Protein AF-A0AAW1SIP9-F1 (afdb_monomer)

pLDDT: mean 76.9, std 12.44, range [41.88, 90.81]

Radius of gyration: 34.6 Å; Cα contacts (8 Å, |Δi|>4): 201; chains: 1; bounding box: 92×42×90 Å

Mean predicted aligned error: 15.56 Å

InterPro domains:
  IPR000244 Large ribosomal subunit protein bL9 [PTHR21368] (3-156)
  IPR009027 Large ribosomal subunit protein bL9/RNase H1, N-terminal [SSF55658] (3-49)
  IPR020070 Large ribosomal subunit protein bL9, N-terminal [PF01281] (3-41)
  IPR036935 Large ribosomal subunit protein bL9, N-terminal domain superfamily [G3DSA:3.40.5.10] (1-52)

Organism: NCBI:txid381761

Structure (mmCIF, N/CA/C/O backbone):
data_AF-A0AAW1SIP9-F1
#
_entry.id   AF-A0AAW1SIP9-F1
#
loop_
_atom_site.group_PDB
_atom_site.id
_atom_site.type_symbol
_atom_site.label_atom_id
_atom_site.label_alt_id
_atom_site.label_comp_id
_atom_site.label_asym_id
_atom_site.label_entity_id
_atom_site.label_seq_id
_atom_site.pdbx_PDB_ins_code
_atom_site.Cartn_x
_atom_site.Cartn_y
_atom_site.Cartn_z
_atom_site.occupancy
_atom_site.B_iso_or_equiv
_atom_site.auth_seq_id
_atom_site.auth_comp_id
_atom_site.auth_asym_id
_atom_site.auth_atom_id
_atom_site.pdbx_PDB_model_num
ATOM 1 N N . MET A 1 1 ? -27.120 -9.412 35.673 1.00 78.25 1 MET A N 1
ATOM 2 C CA . MET A 1 1 ? -26.306 -10.646 35.812 1.00 78.25 1 MET A CA 1
ATOM 3 C C . MET A 1 1 ? -24.834 -10.261 35.769 1.00 78.25 1 MET A C 1
ATOM 5 O O . MET A 1 1 ? -24.563 -9.133 35.379 1.00 78.25 1 MET A O 1
ATOM 9 N N . ARG A 1 2 ? -23.900 -11.111 36.210 1.00 76.12 2 ARG A N 1
ATOM 10 C CA . ARG A 1 2 ? -22.455 -10.813 36.099 1.00 76.12 2 ARG A CA 1
ATOM 11 C C . ARG A 1 2 ? -21.826 -11.354 34.820 1.00 76.12 2 ARG A C 1
ATOM 13 O O . ARG A 1 2 ? -20.908 -10.727 34.317 1.00 76.12 2 ARG A O 1
ATOM 20 N N . GLU A 1 3 ? -22.349 -12.457 34.308 1.00 76.06 3 GLU A N 1
ATOM 21 C CA . GLU A 1 3 ? -21.825 -13.161 33.140 1.00 76.06 3 GLU A CA 1
ATOM 22 C C . GLU A 1 3 ? -22.962 -13.451 32.155 1.00 76.06 3 GLU A C 1
ATOM 24 O O . GLU A 1 3 ? -24.131 -13.508 32.563 1.00 76.06 3 GLU A O 1
ATOM 29 N N . ASP A 1 4 ? -22.622 -13.585 30.873 1.00 74.69 4 ASP A N 1
ATOM 30 C CA . ASP A 1 4 ? -23.575 -13.926 29.820 1.00 74.69 4 ASP A CA 1
ATOM 31 C C . ASP A 1 4 ? -24.061 -15.365 30.006 1.00 74.69 4 ASP A C 1
ATOM 33 O O . ASP A 1 4 ? -23.276 -16.302 30.140 1.00 74.69 4 ASP A O 1
ATOM 37 N N . SER A 1 5 ? -25.379 -15.555 30.019 1.00 73.19 5 SER A N 1
ATOM 38 C CA . SER A 1 5 ? -25.981 -16.877 30.163 1.00 73.19 5 SER A CA 1
ATOM 39 C C . SER A 1 5 ? -26.924 -17.148 29.006 1.00 73.19 5 SER A C 1
ATOM 41 O O . SER A 1 5 ? -27.870 -16.393 28.776 1.00 73.19 5 SER A O 1
ATOM 43 N N . VAL A 1 6 ? -26.717 -18.283 28.334 1.00 75.12 6 VAL A N 1
ATOM 44 C CA . VAL A 1 6 ? -27.509 -18.727 27.174 1.00 75.12 6 VAL A CA 1
ATOM 45 C C . VAL A 1 6 ? -29.019 -18.710 27.461 1.00 75.12 6 VAL A C 1
ATOM 47 O O . VAL A 1 6 ? -29.809 -18.362 26.591 1.00 75.12 6 VAL A O 1
ATOM 50 N N . ASN A 1 7 ? -29.423 -19.006 28.701 1.00 79.06 7 ASN A N 1
ATOM 51 C CA . ASN A 1 7 ? -30.833 -19.140 29.080 1.00 79.06 7 ASN A CA 1
ATOM 52 C C . ASN A 1 7 ? -31.433 -17.900 29.764 1.00 79.06 7 ASN A C 1
ATOM 54 O O . ASN A 1 7 ? -32.648 -17.832 29.939 1.00 79.06 7 ASN A O 1
ATOM 58 N N . LEU A 1 8 ? -30.609 -16.957 30.228 1.00 76.88 8 LEU A N 1
ATOM 59 C CA . LEU A 1 8 ? -31.051 -15.848 31.092 1.00 76.88 8 LEU A CA 1
ATOM 60 C C . LEU A 1 8 ? -30.696 -14.467 30.524 1.00 76.88 8 LEU A C 1
ATOM 62 O O . LEU A 1 8 ? -31.215 -13.462 31.008 1.00 76.88 8 LEU A O 1
ATOM 66 N N . GLY A 1 9 ? -29.887 -14.418 29.465 1.00 76.56 9 GLY A N 1
ATOM 67 C CA . GLY A 1 9 ? -29.547 -13.207 28.732 1.00 76.56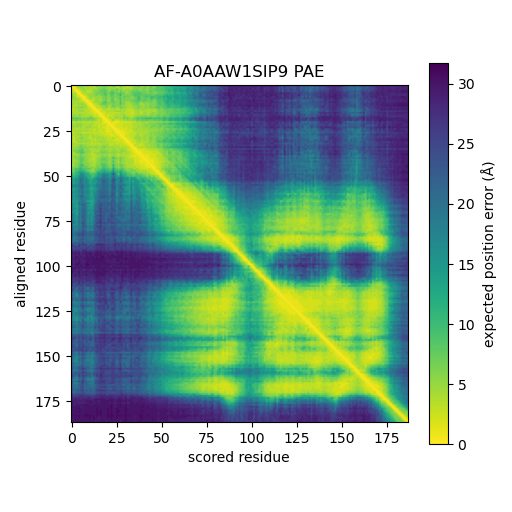 9 GLY A CA 1
ATOM 68 C C . GLY A 1 9 ? -28.187 -12.623 29.107 1.00 76.56 9 GLY A C 1
ATOM 69 O O . GLY A 1 9 ? -27.358 -13.266 29.753 1.00 76.56 9 GLY A O 1
ATOM 70 N N . ALA A 1 10 ? -27.972 -11.389 28.649 1.00 75.12 10 ALA A N 1
ATOM 71 C CA . ALA A 1 10 ? -26.676 -10.730 28.717 1.00 75.12 10 ALA A CA 1
ATOM 72 C C . ALA A 1 10 ? -26.294 -10.248 30.131 1.00 75.12 10 ALA A C 1
ATOM 74 O O . ALA A 1 10 ? -27.148 -9.858 30.946 1.00 75.12 10 ALA A O 1
ATOM 75 N N . ALA A 1 11 ? -24.990 -10.207 30.391 1.00 73.56 11 ALA A N 1
ATOM 76 C CA . ALA A 1 11 ? -24.373 -9.612 31.562 1.00 73.56 11 ALA A CA 1
ATOM 77 C C . ALA A 1 11 ? -24.859 -8.160 31.752 1.00 73.56 11 ALA A C 1
ATOM 79 O O . ALA A 1 11 ? -25.138 -7.427 30.807 1.00 73.56 11 ALA A O 1
ATOM 80 N N . GLY A 1 12 ? -25.039 -7.745 33.006 1.00 76.19 12 GLY A N 1
ATOM 81 C CA . GLY A 1 12 ? -25.508 -6.402 33.370 1.00 76.19 12 GLY A CA 1
ATOM 82 C C . GLY A 1 12 ? -27.020 -6.194 33.431 1.00 76.19 12 GLY A C 1
ATOM 83 O O . GLY A 1 12 ? -27.477 -5.322 34.165 1.00 76.19 12 GLY A O 1
ATOM 84 N N . LYS A 1 13 ? -27.842 -7.035 32.789 1.00 77.38 13 LYS A N 1
ATOM 85 C CA . LYS A 1 13 ? -29.306 -6.854 32.836 1.00 77.38 13 LYS A CA 1
ATOM 86 C C . LYS A 1 13 ? -29.950 -7.391 34.120 1.00 77.38 13 LYS A C 1
ATOM 88 O O . LYS A 1 13 ? -29.509 -8.390 34.704 1.00 77.38 13 LYS A O 1
ATOM 93 N N . CYS A 1 14 ? -31.010 -6.716 34.570 1.00 81.38 14 CYS A N 1
ATOM 94 C CA . CYS A 1 14 ? -31.898 -7.204 35.627 1.00 81.38 14 CYS A CA 1
ATOM 95 C C . CYS A 1 14 ? -32.885 -8.212 35.025 1.00 81.38 14 CYS A C 1
ATOM 97 O O . CYS A 1 14 ? -33.627 -7.867 34.111 1.00 81.38 14 CYS A O 1
ATOM 99 N N . VAL A 1 15 ? -32.908 -9.442 35.544 1.00 82.00 15 VAL A N 1
ATOM 100 C CA . VAL A 1 15 ? -33.740 -10.536 35.017 1.00 82.00 15 VAL A CA 1
ATOM 101 C C . VAL A 1 15 ? -34.587 -11.111 36.147 1.00 82.00 15 VAL A C 1
ATOM 103 O O . VAL A 1 15 ? -34.093 -11.313 37.259 1.00 82.00 15 VAL A O 1
ATOM 106 N N . ARG A 1 16 ? -35.872 -11.362 35.879 1.00 84.88 16 ARG A N 1
ATOM 107 C CA . ARG A 1 16 ? -36.780 -12.001 36.840 1.00 84.88 16 ARG A CA 1
ATOM 108 C C . ARG A 1 16 ? -36.634 -13.518 36.731 1.00 84.88 16 ARG A C 1
ATOM 110 O O . ARG A 1 16 ? -36.773 -14.069 35.646 1.00 84.88 16 ARG A O 1
ATOM 117 N N . VAL A 1 17 ? -36.379 -14.189 37.851 1.00 85.12 17 VAL A N 1
ATOM 118 C CA . VAL A 1 17 ? -36.207 -15.651 37.909 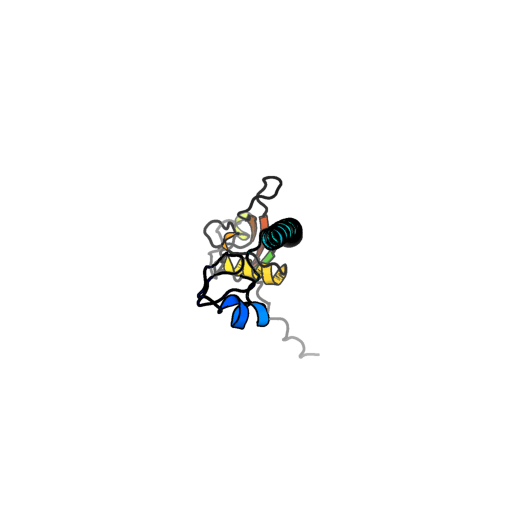1.00 85.12 17 VAL A CA 1
ATOM 119 C C . VAL A 1 17 ? -37.234 -16.300 38.833 1.00 85.12 17 VAL A C 1
ATOM 121 O O . VAL A 1 17 ? -37.852 -15.625 39.657 1.00 85.12 17 VAL A O 1
ATOM 124 N N . LYS A 1 18 ? -37.403 -17.622 38.706 1.00 87.69 18 LYS A N 1
ATOM 125 C CA . LYS A 1 18 ? -38.255 -18.423 39.596 1.00 87.69 18 LYS A CA 1
ATOM 126 C C . LYS A 1 18 ? -37.790 -18.318 41.054 1.00 87.69 18 LYS A C 1
ATOM 128 O O . LYS A 1 18 ? -36.599 -18.143 41.333 1.00 87.69 18 LYS A O 1
ATOM 133 N N . ALA A 1 19 ? -38.739 -18.453 41.981 1.00 81.88 19 ALA A N 1
ATOM 134 C CA . ALA A 1 19 ? -38.472 -18.431 43.415 1.00 81.88 19 ALA A CA 1
ATOM 135 C C . ALA A 1 19 ? -37.389 -19.464 43.785 1.00 81.88 19 ALA A C 1
ATOM 137 O O . ALA A 1 19 ? -37.423 -20.603 43.330 1.00 81.88 19 ALA A O 1
ATOM 138 N N . GLY A 1 20 ? -36.385 -19.046 44.562 1.00 84.88 20 GLY A N 1
ATOM 139 C CA . GLY A 1 20 ? -35.278 -19.903 45.013 1.00 84.88 20 GLY A CA 1
ATOM 140 C C . GLY A 1 20 ? -34.113 -20.068 44.029 1.00 84.88 20 GLY A C 1
ATOM 141 O O . GLY A 1 20 ? -32.982 -20.261 44.472 1.00 84.88 20 GLY A O 1
ATOM 142 N N . TYR A 1 21 ? -34.323 -19.884 42.721 1.00 87.00 21 TYR A N 1
ATOM 143 C CA . TYR A 1 21 ? -33.271 -20.100 41.715 1.00 87.00 21 TYR A CA 1
ATOM 144 C C . TYR A 1 21 ? -32.068 -19.155 41.893 1.00 87.00 21 TYR A C 1
ATOM 146 O O . TYR A 1 21 ? -30.913 -19.566 41.788 1.00 87.00 21 TYR A O 1
ATOM 154 N N . ALA A 1 22 ? -32.315 -17.894 42.263 1.00 84.38 22 ALA A N 1
ATOM 155 C CA . ALA A 1 22 ? -31.235 -16.949 42.544 1.00 84.38 22 ALA A CA 1
ATOM 156 C C . ALA A 1 22 ? -30.382 -17.362 43.757 1.00 84.38 22 ALA A C 1
ATOM 158 O O . ALA A 1 22 ? -29.159 -17.305 43.688 1.00 84.38 22 ALA A O 1
ATOM 159 N N . ARG A 1 23 ? -31.018 -17.791 44.855 1.00 86.06 23 ARG A N 1
ATOM 160 C CA . ARG A 1 23 ? -30.336 -18.115 46.120 1.00 86.06 23 ARG A CA 1
ATOM 161 C C . ARG A 1 23 ? -29.599 -19.448 46.072 1.00 86.06 23 ARG A C 1
ATOM 163 O O . ARG A 1 23 ? -28.509 -19.533 46.620 1.00 86.06 23 ARG A O 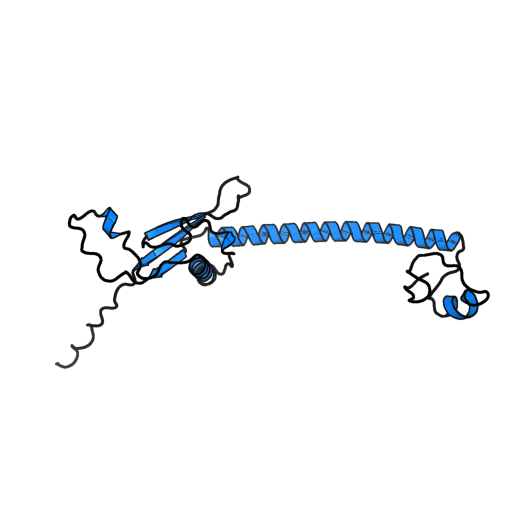1
ATOM 170 N N . ASN A 1 24 ? -30.169 -20.442 45.398 1.00 89.31 24 ASN A N 1
ATOM 171 C CA . ASN A 1 24 ? -29.615 -21.795 45.384 1.00 89.31 24 ASN A CA 1
ATOM 172 C C . ASN A 1 24 ? -28.610 -22.005 44.247 1.00 89.31 24 ASN A C 1
ATOM 174 O O . ASN A 1 24 ? -27.721 -22.835 44.383 1.00 89.31 24 ASN A O 1
ATOM 178 N N . HIS A 1 25 ? -28.740 -21.268 43.137 1.00 84.31 25 HIS A N 1
ATOM 179 C CA . HIS A 1 25 ? -27.945 -21.520 41.934 1.00 84.31 25 HIS A CA 1
ATOM 180 C C . HIS A 1 25 ? -27.127 -20.304 41.476 1.00 84.31 25 HIS A C 1
ATOM 182 O O . HIS A 1 25 ? -25.923 -20.422 41.263 1.00 84.31 25 HIS A O 1
ATOM 188 N N . LEU A 1 26 ? -27.730 -19.115 41.345 1.00 86.12 26 LEU A N 1
ATOM 189 C CA . LEU A 1 26 ? -27.050 -17.975 40.703 1.00 86.12 26 LEU A CA 1
ATOM 190 C C . LEU A 1 26 ? -26.084 -17.209 41.620 1.00 86.12 26 LEU A C 1
ATOM 192 O O . LEU A 1 26 ? -25.059 -16.724 41.145 1.00 86.12 26 LEU A O 1
ATOM 196 N N . ILE A 1 27 ? -26.404 -17.073 42.909 1.00 85.75 27 ILE A N 1
ATOM 197 C CA . ILE A 1 27 ? -25.565 -16.361 43.885 1.00 85.75 27 ILE A CA 1
ATOM 198 C C . ILE A 1 27 ? -24.349 -17.209 44.301 1.00 85.75 27 ILE A C 1
ATOM 200 O O . ILE A 1 27 ? -23.238 -16.680 44.226 1.00 85.75 27 ILE A O 1
ATOM 204 N N . PRO A 1 28 ? -24.492 -18.505 44.667 1.00 88.19 28 PRO A N 1
ATOM 205 C CA . PRO A 1 28 ? -23.343 -19.339 45.030 1.00 88.19 28 PRO A CA 1
ATOM 206 C C . PRO A 1 28 ? -22.365 -19.520 43.865 1.00 88.19 28 PRO A C 1
ATOM 208 O O . PRO A 1 28 ? -21.156 -19.421 44.054 1.00 88.19 28 PRO A O 1
ATOM 211 N N . SER A 1 29 ? -22.888 -19.668 42.644 1.00 86.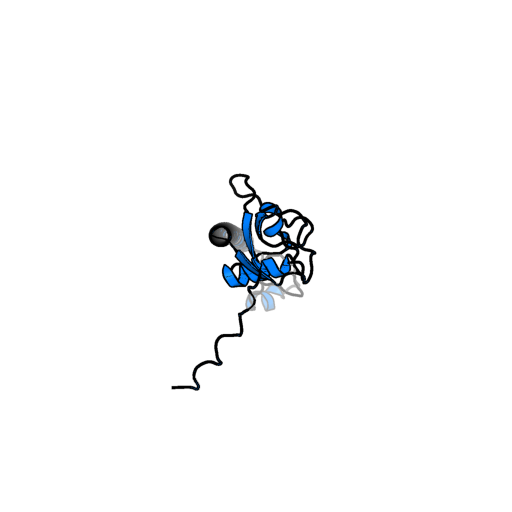50 29 SER A N 1
ATOM 212 C CA . SER A 1 29 ? -22.083 -19.798 41.421 1.00 86.50 29 SER A CA 1
ATOM 213 C C . SER A 1 29 ? -21.532 -18.464 40.900 1.00 86.50 29 SER A C 1
ATOM 215 O O . SER A 1 29 ? -20.934 -18.430 39.834 1.00 86.50 29 SER A O 1
ATOM 217 N N . ARG A 1 30 ? -21.741 -17.346 41.615 1.00 83.00 30 ARG A N 1
ATOM 218 C CA . ARG A 1 30 ? -21.280 -15.987 41.252 1.00 83.00 30 ARG A CA 1
ATOM 219 C C . ARG A 1 30 ? -21.808 -15.436 39.914 1.00 83.00 30 ARG A C 1
ATOM 221 O O . ARG A 1 30 ? -21.345 -14.388 39.467 1.00 83.00 30 ARG A O 1
ATOM 228 N N . LEU A 1 31 ? -22.836 -16.061 39.337 1.00 81.88 31 LEU A N 1
ATOM 229 C CA . LEU A 1 31 ? -23.452 -15.683 38.057 1.00 81.88 31 LEU A CA 1
ATOM 230 C C . LEU A 1 31 ? -24.377 -14.457 38.174 1.00 81.88 31 LEU A C 1
ATOM 232 O O . LEU A 1 31 ? -24.620 -13.739 37.199 1.00 81.88 31 LEU A O 1
ATOM 236 N N . ALA A 1 32 ? -24.912 -14.178 39.367 1.00 83.56 32 ALA A N 1
ATOM 237 C CA . ALA A 1 32 ? -25.777 -13.026 39.604 1.00 83.56 32 ALA A CA 1
ATOM 238 C C . ALA A 1 32 ? -25.549 -12.374 40.970 1.00 83.56 32 ALA A C 1
ATOM 240 O O . ALA A 1 32 ? -25.030 -12.973 41.908 1.00 83.56 32 ALA A O 1
ATOM 241 N N . VAL A 1 33 ? -25.994 -11.124 41.075 1.00 83.56 33 VAL A N 1
ATOM 242 C CA . VAL A 1 33 ? -26.025 -10.347 42.316 1.00 83.56 33 VAL A CA 1
ATOM 243 C C . VAL A 1 33 ? -27.472 -9.963 42.592 1.00 83.56 33 VAL A C 1
ATOM 245 O O . VAL A 1 33 ? -28.253 -9.766 41.659 1.00 83.56 33 VAL A O 1
ATOM 248 N N . LEU A 1 34 ? -27.831 -9.854 43.870 1.00 84.25 34 LEU A N 1
ATOM 249 C CA . LEU A 1 34 ? -29.133 -9.331 44.272 1.00 84.25 34 LEU A CA 1
ATOM 250 C C . LEU A 1 34 ? -29.332 -7.918 43.715 1.00 84.25 34 LEU A C 1
ATOM 252 O O . LEU A 1 34 ? -28.467 -7.057 43.880 1.00 84.25 34 LEU A O 1
ATOM 256 N N . ALA A 1 35 ? -30.497 -7.685 43.111 1.00 82.31 35 ALA A N 1
ATOM 257 C CA . ALA A 1 35 ? -30.900 -6.402 42.541 1.00 82.31 35 ALA A CA 1
ATOM 258 C C . ALA A 1 35 ? -31.319 -5.394 43.631 1.00 82.31 35 ALA A C 1
ATOM 260 O O . ALA A 1 35 ? -32.426 -4.865 43.612 1.00 82.31 35 ALA A O 1
ATOM 261 N N . THR A 1 36 ? -30.447 -5.160 44.613 1.00 87.38 36 THR A N 1
ATOM 262 C CA . THR A 1 36 ? -30.617 -4.101 45.614 1.00 87.38 36 THR A CA 1
ATOM 263 C C . THR A 1 36 ? -30.171 -2.755 45.033 1.00 87.38 36 THR A C 1
ATOM 265 O O . THR A 1 36 ? -29.305 -2.729 44.151 1.00 87.38 36 THR A O 1
ATOM 268 N N . PRO A 1 37 ? -30.711 -1.625 45.525 1.00 84.06 37 PRO A N 1
ATOM 269 C CA . PRO A 1 37 ? -30.307 -0.298 45.053 1.00 84.06 37 PRO A CA 1
ATOM 270 C C . PRO A 1 37 ? -28.802 -0.044 45.241 1.00 84.06 37 PRO A C 1
ATOM 272 O O . PRO A 1 37 ? -28.155 0.494 44.349 1.00 84.06 37 PRO A O 1
ATOM 275 N N . ALA A 1 38 ? -28.215 -0.528 46.342 1.00 85.19 38 ALA A N 1
ATOM 276 C CA . ALA A 1 38 ? -26.778 -0.422 46.595 1.00 85.19 38 ALA A CA 1
ATOM 277 C C . ALA A 1 38 ? -25.933 -1.163 45.542 1.00 85.19 38 ALA A C 1
ATOM 279 O O . ALA A 1 38 ? -24.970 -0.611 45.017 1.00 85.19 38 ALA A O 1
ATOM 280 N N . ASN A 1 39 ? -26.315 -2.393 45.179 1.00 82.50 39 ASN A N 1
ATOM 281 C CA . ASN A 1 39 ? -25.583 -3.180 44.183 1.00 82.50 39 ASN A CA 1
ATOM 282 C C . ASN A 1 39 ? -25.726 -2.609 42.769 1.00 82.50 39 ASN A C 1
ATOM 284 O O . ASN A 1 39 ? -24.800 -2.739 41.968 1.00 82.50 39 ASN A O 1
ATOM 288 N N . ARG A 1 40 ? -26.858 -1.960 42.468 1.00 81.94 40 ARG A N 1
ATOM 289 C CA . ARG A 1 40 ? -27.054 -1.244 41.203 1.00 81.94 40 ARG A CA 1
ATOM 290 C C . ARG A 1 40 ? -26.101 -0.051 41.092 1.00 81.94 40 ARG A C 1
ATOM 292 O O . ARG A 1 40 ? -25.359 0.019 40.121 1.00 81.94 40 ARG A O 1
ATOM 299 N N . ALA A 1 41 ? -26.022 0.784 42.128 1.00 82.62 41 ALA A N 1
ATOM 300 C CA . ALA A 1 41 ? -25.136 1.951 42.149 1.00 82.62 41 ALA A CA 1
ATOM 301 C C . ALA A 1 41 ? -23.635 1.596 42.098 1.00 82.62 41 ALA A C 1
ATOM 303 O O . ALA A 1 41 ? -22.813 2.404 41.670 1.00 82.62 41 ALA A O 1
ATOM 304 N N . VAL A 1 42 ? -23.246 0.408 42.574 1.00 82.81 42 VAL A N 1
ATOM 305 C CA . VAL A 1 42 ? -21.867 -0.100 42.442 1.00 82.81 42 VAL A CA 1
ATOM 306 C C . VAL A 1 42 ? -21.594 -0.600 41.022 1.00 82.81 42 VAL A C 1
ATOM 308 O O . VAL A 1 42 ? -20.482 -0.446 40.525 1.00 82.81 42 VAL A O 1
ATOM 311 N N . TYR A 1 43 ? -22.586 -1.210 40.372 1.00 80.38 43 TYR A N 1
ATOM 312 C CA . TYR A 1 43 ? -22.447 -1.686 38.998 1.00 80.38 43 TYR A CA 1
ATOM 313 C C . TYR A 1 43 ? -22.360 -0.527 38.002 1.00 80.38 43 TYR A C 1
ATOM 315 O O . TYR A 1 43 ? -21.480 -0.544 37.151 1.00 80.38 43 TYR A O 1
ATOM 323 N N . GLU A 1 44 ? -23.217 0.484 38.153 1.00 79.75 44 GLU A N 1
ATOM 324 C CA . GLU A 1 44 ? -23.223 1.687 37.308 1.00 79.75 44 GLU A CA 1
ATOM 325 C C . GLU A 1 44 ? -21.885 2.434 37.397 1.00 79.75 44 GLU A C 1
ATOM 327 O O . GLU A 1 44 ? -21.229 2.612 36.378 1.00 79.75 44 GLU A O 1
ATOM 332 N N . ARG A 1 45 ? -21.381 2.708 38.610 1.00 79.56 45 ARG A N 1
ATOM 333 C CA . ARG A 1 45 ? -20.058 3.337 38.793 1.00 79.56 45 ARG A CA 1
ATOM 334 C C . ARG A 1 45 ? -18.913 2.572 38.128 1.00 79.56 45 ARG A C 1
ATOM 336 O O . ARG A 1 45 ? -18.061 3.176 37.491 1.00 79.56 45 ARG A O 1
ATOM 343 N N . LYS A 1 46 ? -18.908 1.238 38.236 1.00 77.81 46 LYS A N 1
ATOM 344 C CA . LYS A 1 46 ? -17.895 0.399 37.575 1.00 77.81 46 LYS A CA 1
ATOM 345 C C . LYS A 1 46 ? -18.005 0.413 36.052 1.00 77.81 46 LYS A C 1
ATOM 347 O O . LYS A 1 46 ? -16.991 0.238 35.383 1.00 77.81 46 LYS A O 1
ATOM 352 N N . GLN A 1 47 ? -19.215 0.553 35.510 1.00 73.81 47 GLN A N 1
ATOM 353 C CA . GLN A 1 47 ? -19.395 0.693 34.068 1.00 73.81 47 GLN A CA 1
ATOM 354 C C . GLN A 1 47 ? -18.896 2.048 33.576 1.00 73.81 47 GLN A C 1
ATOM 356 O O . GLN A 1 47 ? -18.192 2.082 32.572 1.00 73.81 47 GLN A O 1
ATOM 361 N N . ASP A 1 48 ? -19.197 3.124 34.300 1.00 70.75 48 ASP A N 1
ATOM 362 C CA . ASP A 1 48 ? -18.763 4.472 33.932 1.00 70.75 48 ASP A CA 1
ATOM 363 C C . ASP A 1 48 ? -17.232 4.603 33.979 1.00 70.75 48 ASP A C 1
ATOM 365 O O . ASP A 1 48 ? -16.621 5.051 33.010 1.00 70.75 48 ASP A O 1
ATOM 369 N N . GLU A 1 49 ? -16.585 4.126 35.048 1.00 67.62 49 GLU A N 1
ATOM 370 C CA . GLU A 1 49 ? -15.118 4.141 35.176 1.00 67.62 49 GLU A CA 1
ATOM 371 C C . GLU A 1 49 ? -14.428 3.321 34.070 1.00 67.62 49 GLU A C 1
ATOM 373 O O . GLU A 1 49 ? -13.475 3.788 33.447 1.00 67.62 49 GLU A O 1
ATOM 378 N N . GLY A 1 50 ? -14.933 2.118 33.770 1.00 61.53 50 GLY A N 1
ATOM 379 C CA . GLY A 1 50 ? -14.377 1.272 32.711 1.00 61.53 50 GLY A CA 1
ATOM 380 C C . GLY A 1 50 ? -14.627 1.812 31.298 1.00 61.53 50 GLY A C 1
ATOM 381 O O . GLY A 1 50 ? -13.798 1.626 30.407 1.00 61.53 50 GLY A O 1
ATOM 382 N N . ALA A 1 51 ? -15.749 2.496 31.066 1.00 61.84 51 ALA A N 1
ATOM 383 C CA . ALA A 1 51 ? -16.054 3.108 29.775 1.00 61.84 51 ALA A CA 1
ATOM 384 C C . ALA A 1 51 ? -15.133 4.302 29.478 1.00 61.84 51 ALA A C 1
ATOM 386 O O . ALA A 1 51 ? -14.648 4.429 28.355 1.00 61.84 51 ALA A O 1
ATOM 387 N N . VAL A 1 52 ? -14.839 5.129 30.484 1.00 62.50 52 VAL A N 1
ATOM 388 C CA . VAL A 1 52 ? -13.949 6.292 30.339 1.00 62.50 52 VAL A CA 1
ATOM 389 C C . VAL A 1 52 ? -12.500 5.857 30.103 1.00 62.50 52 VAL A C 1
ATOM 391 O O . VAL A 1 52 ? -11.850 6.361 29.188 1.00 62.50 52 VAL A O 1
ATOM 394 N N . ASP A 1 53 ? -12.009 4.874 30.862 1.00 61.88 53 ASP A N 1
ATOM 395 C CA . ASP A 1 53 ? -10.630 4.385 30.724 1.00 61.88 53 ASP A CA 1
ATOM 396 C C . ASP A 1 53 ? -10.413 3.666 29.379 1.00 61.88 53 ASP A C 1
ATOM 398 O O . ASP A 1 53 ? -9.411 3.861 28.689 1.00 61.88 53 ASP A O 1
ATOM 402 N N . THR A 1 54 ? -11.409 2.903 28.916 1.00 62.12 54 THR A N 1
ATOM 403 C CA . THR A 1 54 ? -11.337 2.244 27.601 1.00 62.12 54 THR A CA 1
ATOM 404 C C . THR A 1 54 ? -11.451 3.214 26.428 1.00 62.12 54 THR A C 1
ATOM 406 O O . THR A 1 54 ? -10.856 2.958 25.386 1.00 62.12 54 THR A O 1
ATOM 409 N N . GLN A 1 55 ? -12.184 4.322 26.552 1.00 66.69 55 GLN A N 1
ATOM 410 C CA . GLN A 1 55 ? -12.240 5.339 25.498 1.00 66.69 55 GLN A CA 1
ATOM 411 C C . GLN A 1 55 ? -10.927 6.119 25.405 1.00 66.69 55 GLN A C 1
ATOM 413 O O . GLN A 1 55 ? -10.350 6.190 24.322 1.00 66.69 55 GLN A O 1
ATOM 418 N N . ALA A 1 56 ? -10.399 6.603 26.532 1.00 68.69 56 ALA A N 1
ATOM 419 C CA . ALA A 1 56 ? -9.148 7.358 26.556 1.00 68.69 56 ALA A CA 1
ATOM 420 C C . ALA A 1 56 ? -7.951 6.527 26.055 1.00 68.69 56 ALA A C 1
ATOM 422 O O . ALA A 1 56 ? -7.133 7.012 25.271 1.00 68.69 56 ALA A O 1
ATOM 423 N N . THR A 1 57 ? -7.868 5.252 26.450 1.00 69.38 57 THR A N 1
ATOM 424 C CA . THR A 1 57 ? -6.819 4.339 25.965 1.00 69.38 57 THR A CA 1
ATOM 425 C C . THR A 1 57 ? -6.967 4.029 24.479 1.00 69.38 57 THR A C 1
ATOM 427 O O . THR A 1 57 ? -5.978 4.088 23.752 1.00 69.38 57 THR A O 1
ATOM 430 N N . ARG A 1 58 ? -8.187 3.784 23.982 1.00 69.56 58 ARG A N 1
ATOM 431 C CA . ARG A 1 58 ? -8.432 3.560 22.545 1.00 69.56 58 ARG A CA 1
ATOM 432 C C . ARG A 1 58 ? -8.098 4.778 21.699 1.00 69.56 58 ARG A C 1
ATOM 434 O O . ARG A 1 58 ? -7.541 4.621 20.618 1.00 69.56 58 ARG A O 1
ATOM 441 N N . GLU A 1 59 ? -8.429 5.975 22.166 1.00 74.56 59 GLU A N 1
ATOM 442 C CA . GLU A 1 59 ? -8.101 7.219 21.470 1.00 74.56 59 GLU A CA 1
ATOM 443 C C . GLU A 1 59 ? -6.589 7.455 21.439 1.00 74.56 59 GLU A C 1
ATOM 445 O O . GLU A 1 59 ? -6.036 7.758 20.380 1.00 74.56 59 GLU A O 1
ATOM 450 N N . ALA A 1 60 ? -5.898 7.230 22.560 1.00 74.19 60 ALA A N 1
ATOM 451 C CA . ALA A 1 60 ? -4.442 7.320 22.629 1.00 74.19 60 ALA A CA 1
ATOM 452 C C . ALA A 1 60 ? -3.753 6.278 21.726 1.00 74.19 60 ALA A C 1
ATOM 454 O O . ALA A 1 60 ? -2.813 6.605 20.997 1.00 74.19 60 ALA A O 1
ATOM 455 N N . GLU A 1 61 ? -4.240 5.035 21.715 1.00 76.50 61 GLU A N 1
ATOM 456 C CA . GLU A 1 61 ? -3.747 3.978 20.830 1.00 76.50 61 GLU A CA 1
ATOM 457 C C . GLU A 1 61 ? -4.019 4.293 19.357 1.00 76.50 61 GLU A C 1
ATOM 459 O O . GLU A 1 61 ? -3.130 4.121 18.521 1.00 76.50 61 GLU A O 1
ATOM 464 N N . ALA A 1 62 ? -5.209 4.797 19.024 1.00 78.12 62 ALA A N 1
ATOM 465 C CA . ALA A 1 62 ? -5.559 5.206 17.669 1.00 78.12 62 ALA A CA 1
ATOM 466 C C . ALA A 1 62 ? -4.672 6.363 17.186 1.00 78.12 62 ALA A C 1
ATOM 468 O O . ALA A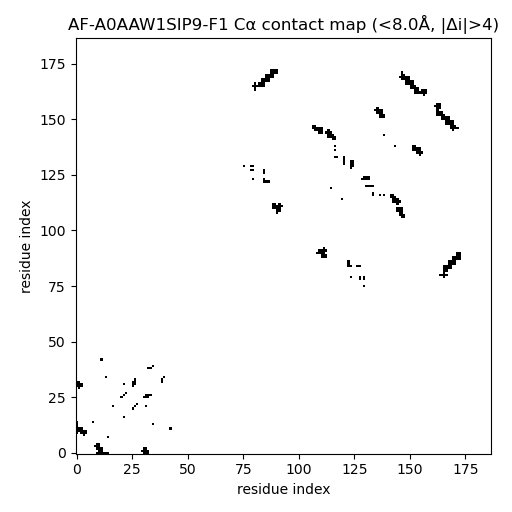 1 62 ? -4.160 6.314 16.065 1.00 78.12 62 ALA A O 1
ATOM 469 N N . ALA A 1 63 ? -4.421 7.359 18.039 1.00 77.31 63 ALA A N 1
ATOM 470 C CA . ALA A 1 63 ? -3.520 8.470 17.743 1.00 77.31 63 ALA A CA 1
ATOM 471 C C . ALA A 1 63 ? -2.073 7.992 17.535 1.00 77.31 63 ALA A C 1
ATOM 473 O O . ALA A 1 63 ? -1.415 8.386 16.567 1.00 77.31 63 ALA A O 1
ATOM 474 N N . LEU A 1 64 ? -1.584 7.081 18.383 1.00 80.25 64 LEU A N 1
ATOM 475 C CA . LEU A 1 64 ? -0.251 6.495 18.242 1.00 80.25 64 LEU A CA 1
ATOM 476 C C . LEU A 1 64 ? -0.129 5.670 16.952 1.00 80.25 64 LEU A C 1
ATOM 478 O O . LEU A 1 64 ? 0.871 5.767 16.239 1.00 80.25 64 LEU A O 1
ATOM 482 N N . GLN A 1 65 ? -1.146 4.869 16.626 1.00 81.38 65 GLN A N 1
ATOM 483 C CA . GLN A 1 65 ? -1.187 4.097 15.385 1.00 81.38 65 GLN A CA 1
ATOM 484 C C . GLN A 1 65 ? -1.224 5.005 14.154 1.00 81.38 65 GLN A C 1
ATOM 486 O O . GLN A 1 65 ? -0.523 4.728 13.180 1.00 81.38 65 GLN A O 1
ATOM 491 N N . ALA A 1 66 ? -2.002 6.089 14.190 1.00 76.50 66 ALA A N 1
ATOM 492 C CA . ALA A 1 66 ? -2.046 7.074 13.115 1.00 76.50 66 ALA A CA 1
ATOM 493 C C . ALA A 1 66 ? -0.675 7.733 12.906 1.00 76.50 66 ALA A C 1
ATOM 495 O O . ALA A 1 66 ? -0.185 7.777 11.778 1.00 76.50 66 ALA A O 1
ATOM 496 N N . SER A 1 67 ? -0.011 8.144 13.991 1.00 80.25 67 SER A N 1
ATOM 497 C CA . SER A 1 67 ? 1.337 8.725 13.947 1.00 80.25 67 SER A CA 1
ATOM 498 C C . SER A 1 67 ? 2.372 7.753 13.364 1.00 80.25 67 SER A C 1
ATOM 500 O O . SER A 1 67 ? 3.120 8.106 12.450 1.00 80.25 67 SER A O 1
ATOM 502 N N . ARG A 1 68 ? 2.362 6.482 13.794 1.00 78.69 68 ARG A N 1
ATOM 503 C CA . ARG A 1 68 ? 3.249 5.441 13.240 1.00 78.69 68 ARG A CA 1
ATOM 504 C C . ARG A 1 68 ? 3.032 5.230 11.745 1.00 78.69 68 ARG A C 1
ATOM 506 O O . ARG A 1 68 ? 4.004 5.144 10.999 1.00 78.69 68 ARG A O 1
ATOM 513 N N . LYS A 1 69 ? 1.772 5.160 11.304 1.00 79.69 69 LYS A N 1
ATOM 514 C CA . LYS A 1 69 ? 1.429 5.014 9.882 1.00 79.69 69 LYS A CA 1
ATOM 515 C C . LYS A 1 69 ? 1.908 6.217 9.073 1.00 79.69 69 LYS A C 1
ATOM 517 O O . LYS A 1 69 ? 2.504 6.022 8.019 1.00 79.69 69 LYS A O 1
ATOM 522 N N . ALA A 1 70 ? 1.705 7.436 9.575 1.00 78.56 70 ALA A N 1
ATOM 523 C CA . ALA A 1 70 ? 2.171 8.655 8.918 1.00 78.56 70 ALA A CA 1
ATOM 524 C C . ALA A 1 70 ? 3.699 8.665 8.762 1.00 78.56 70 ALA A C 1
ATOM 526 O O . ALA A 1 70 ? 4.206 8.882 7.664 1.00 78.56 70 ALA A O 1
ATOM 527 N N . HIS A 1 71 ? 4.434 8.332 9.825 1.00 79.38 71 HIS A N 1
ATOM 528 C CA . HIS A 1 71 ? 5.892 8.269 9.772 1.00 79.38 71 HIS A CA 1
ATOM 529 C C . HIS A 1 71 ? 6.403 7.165 8.831 1.00 79.38 71 HIS A C 1
ATOM 531 O O . HIS A 1 71 ? 7.354 7.361 8.075 1.00 79.38 71 HIS A O 1
ATOM 537 N N . GLN A 1 72 ? 5.745 6.002 8.820 1.00 81.44 72 GLN A N 1
ATOM 538 C CA . GLN A 1 72 ? 6.078 4.921 7.895 1.00 81.44 72 GLN A CA 1
ATOM 539 C C . GLN A 1 72 ? 5.858 5.336 6.434 1.00 81.44 72 GLN A C 1
ATOM 541 O O . GLN A 1 72 ? 6.710 5.053 5.590 1.00 81.44 72 GLN A O 1
ATOM 546 N N . LEU A 1 73 ? 4.750 6.023 6.139 1.00 82.50 73 LEU A N 1
ATOM 547 C CA . LEU A 1 73 ? 4.482 6.574 4.811 1.00 82.50 73 LEU A CA 1
ATOM 548 C C . LEU A 1 73 ? 5.551 7.591 4.408 1.00 82.50 73 LEU A C 1
ATOM 550 O O . LEU A 1 73 ? 6.053 7.515 3.293 1.00 82.50 73 LEU A O 1
ATOM 554 N N . GLU A 1 74 ? 5.965 8.477 5.314 1.00 82.31 74 GLU A N 1
ATOM 555 C CA . GLU A 1 74 ? 7.019 9.462 5.050 1.00 82.31 74 GLU A CA 1
ATOM 556 C C . GLU A 1 74 ? 8.351 8.797 4.660 1.00 82.31 74 GLU A C 1
ATOM 558 O O . GLU A 1 74 ? 8.979 9.175 3.668 1.00 82.31 74 GLU A O 1
ATOM 563 N N . ILE A 1 75 ? 8.773 7.762 5.398 1.00 84.69 75 ILE A N 1
ATOM 564 C CA . ILE A 1 75 ? 9.993 6.999 5.086 1.00 84.69 75 ILE A CA 1
ATOM 565 C C . ILE A 1 75 ? 9.873 6.321 3.719 1.00 84.69 75 ILE A C 1
ATOM 567 O O . ILE A 1 75 ? 10.816 6.344 2.924 1.00 84.69 75 ILE A O 1
ATOM 571 N N . VAL A 1 76 ? 8.724 5.699 3.450 1.00 85.62 76 VAL A N 1
ATOM 572 C CA . VAL A 1 76 ? 8.452 5.024 2.179 1.00 85.62 76 VAL A CA 1
ATOM 573 C C . VAL A 1 76 ? 8.502 6.016 1.016 1.00 85.62 76 VAL A C 1
ATOM 575 O O . VAL A 1 76 ? 9.172 5.736 0.023 1.00 85.62 76 VAL A O 1
ATOM 578 N N . MET A 1 77 ? 7.875 7.185 1.162 1.00 84.19 77 MET A N 1
ATOM 579 C CA . MET A 1 77 ? 7.886 8.238 0.145 1.00 84.19 77 MET A CA 1
ATOM 580 C C . MET A 1 77 ? 9.299 8.745 -0.109 1.00 84.19 77 MET A C 1
ATOM 582 O O . MET A 1 77 ? 9.739 8.764 -1.254 1.00 84.19 77 MET A O 1
ATOM 586 N N . LYS A 1 78 ? 10.069 9.048 0.942 1.00 86.06 78 LYS A N 1
ATOM 587 C CA . LYS A 1 78 ? 11.475 9.454 0.794 1.00 86.06 78 LYS A CA 1
ATOM 588 C C . LYS A 1 78 ? 12.282 8.417 0.015 1.00 86.06 78 LYS A C 1
ATOM 590 O O . LYS A 1 78 ? 13.003 8.782 -0.907 1.00 86.06 78 LYS A O 1
ATOM 595 N N . ARG A 1 79 ? 12.142 7.126 0.329 1.00 86.81 79 ARG A N 1
ATOM 596 C CA . ARG A 1 79 ? 12.844 6.048 -0.393 1.00 86.81 79 ARG A CA 1
ATOM 597 C C . ARG A 1 79 ? 12.421 5.929 -1.852 1.00 86.81 79 ARG A C 1
ATOM 599 O O . ARG A 1 79 ? 13.276 5.688 -2.698 1.00 86.81 79 ARG A O 1
ATOM 606 N N . LEU A 1 80 ? 11.129 6.071 -2.134 1.00 85.75 80 LEU A N 1
ATOM 607 C CA . LEU A 1 80 ? 10.590 5.968 -3.487 1.00 85.75 80 LEU A CA 1
ATOM 608 C C . LEU A 1 80 ? 11.024 7.149 -4.364 1.00 85.75 80 LEU A C 1
ATOM 610 O O . LEU A 1 80 ? 11.401 6.945 -5.513 1.00 85.75 80 LEU A O 1
ATOM 614 N N . LEU A 1 81 ? 11.010 8.361 -3.807 1.00 84.88 81 LEU A N 1
ATOM 615 C CA . LEU A 1 81 ? 11.374 9.596 -4.506 1.00 84.88 81 LEU A CA 1
ATOM 616 C C . LEU A 1 81 ? 12.892 9.792 -4.629 1.00 84.88 81 LEU A C 1
ATOM 618 O O . LEU A 1 81 ? 13.352 10.569 -5.462 1.00 84.88 81 LEU A O 1
ATOM 622 N N . THR A 1 82 ? 13.690 9.092 -3.818 1.00 85.69 82 THR A N 1
ATOM 623 C CA . THR A 1 82 ? 15.151 9.200 -3.874 1.00 85.69 82 THR A CA 1
ATOM 624 C C . THR A 1 82 ? 15.724 8.328 -4.992 1.00 85.69 82 THR A C 1
ATOM 626 O O . THR A 1 82 ? 15.845 7.105 -4.867 1.00 85.69 82 THR A O 1
ATOM 629 N N . GLY A 1 83 ? 16.163 8.986 -6.065 1.00 85.56 83 GLY A N 1
ATOM 630 C CA . GLY A 1 83 ? 16.856 8.382 -7.205 1.00 85.56 83 GLY A CA 1
ATOM 631 C C . GLY A 1 83 ? 15.936 7.617 -8.160 1.00 85.56 83 GLY A C 1
ATOM 632 O O . GLY A 1 83 ? 14.822 7.241 -7.806 1.00 85.56 83 GLY A O 1
ATOM 633 N N . ALA A 1 84 ? 16.428 7.336 -9.365 1.00 87.75 84 ALA A N 1
ATOM 634 C CA . ALA A 1 84 ? 15.655 6.617 -10.373 1.00 87.75 84 ALA A CA 1
ATOM 635 C C . ALA A 1 84 ? 15.485 5.125 -10.034 1.00 87.75 84 ALA A C 1
ATOM 637 O O . ALA A 1 84 ? 16.297 4.529 -9.314 1.00 87.75 84 ALA A O 1
ATOM 638 N N . VAL A 1 85 ? 14.407 4.535 -10.543 1.00 88.94 85 VAL A N 1
ATOM 639 C CA . VAL A 1 85 ? 14.207 3.089 -10.680 1.00 88.94 85 VAL A CA 1
ATOM 640 C C . VAL A 1 85 ? 14.683 2.717 -12.077 1.00 88.94 85 VAL A C 1
ATOM 642 O O . VAL A 1 85 ? 14.251 3.333 -13.043 1.00 88.94 85 VAL A O 1
ATOM 645 N N . VAL A 1 86 ? 15.574 1.736 -12.197 1.00 88.94 86 VAL A N 1
ATOM 646 C CA . VAL A 1 86 ? 16.215 1.402 -13.479 1.00 88.94 86 VAL A CA 1
ATOM 647 C C . VAL A 1 86 ? 15.711 0.060 -13.995 1.00 88.94 86 VAL A C 1
ATOM 649 O O . VAL A 1 86 ? 15.784 -0.943 -13.292 1.00 88.94 86 VAL A O 1
ATOM 652 N N . LEU A 1 87 ? 15.220 0.004 -15.226 1.00 88.31 87 LEU A N 1
ATOM 653 C CA . LEU A 1 87 ? 14.844 -1.235 -15.902 1.00 88.31 87 LEU A CA 1
ATOM 654 C C . LEU A 1 8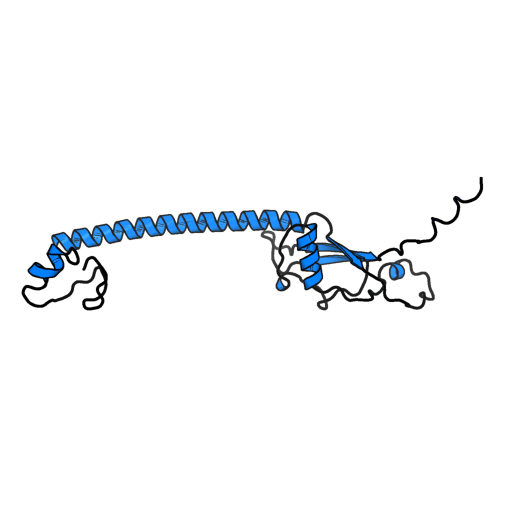7 ? 15.735 -1.452 -17.116 1.00 88.31 87 LEU A C 1
ATOM 656 O O . LEU A 1 87 ? 16.022 -0.513 -17.843 1.00 88.31 87 LEU A O 1
ATOM 660 N N . GLN A 1 88 ? 16.139 -2.697 -17.346 1.00 83.25 88 GLN A N 1
ATOM 661 C CA . GLN A 1 88 ? 16.851 -3.096 -18.555 1.00 83.25 88 GLN A CA 1
ATOM 662 C C . GLN A 1 88 ? 15.910 -3.913 -19.436 1.00 83.25 88 GLN A C 1
ATOM 664 O O . GLN A 1 88 ? 15.267 -4.843 -18.941 1.00 83.25 88 GLN A O 1
ATOM 669 N N . ARG A 1 89 ? 15.783 -3.546 -20.715 1.00 83.12 89 ARG A N 1
ATOM 670 C CA . ARG A 1 89 ? 14.880 -4.212 -21.662 1.00 83.12 89 ARG A CA 1
ATOM 671 C C . ARG A 1 89 ? 15.511 -4.416 -23.031 1.00 83.12 89 ARG A C 1
ATOM 673 O O . ARG A 1 89 ? 16.372 -3.654 -23.458 1.00 83.12 89 ARG A O 1
ATOM 680 N N . GLU A 1 90 ? 15.043 -5.458 -23.705 1.00 73.75 90 GLU A N 1
ATOM 681 C CA . GLU A 1 90 ? 15.398 -5.752 -25.088 1.00 73.75 90 GLU A CA 1
ATOM 682 C C . GLU A 1 90 ? 14.624 -4.837 -26.040 1.00 73.75 90 GLU A C 1
ATOM 684 O O . GLU A 1 90 ? 13.427 -4.566 -25.863 1.00 73.75 90 GLU A O 1
ATOM 689 N N . LEU A 1 91 ? 15.336 -4.355 -27.051 1.00 72.56 91 LEU A N 1
ATOM 690 C CA . LEU A 1 91 ? 14.780 -3.543 -28.123 1.00 72.56 91 LEU A CA 1
ATOM 691 C C . LEU A 1 91 ? 14.064 -4.444 -29.133 1.00 72.56 91 LEU A C 1
ATOM 693 O O . LEU A 1 91 ? 14.443 -5.601 -29.314 1.00 72.56 91 LEU A O 1
ATOM 697 N N . ALA A 1 92 ? 13.024 -3.924 -29.787 1.00 68.06 92 ALA A N 1
ATOM 698 C CA . ALA A 1 92 ? 12.415 -4.636 -30.904 1.00 68.06 92 ALA A CA 1
ATOM 699 C C . ALA A 1 92 ? 13.451 -4.778 -32.040 1.00 68.06 92 ALA A C 1
ATOM 701 O O . ALA A 1 92 ? 14.044 -3.761 -32.417 1.00 68.06 92 ALA A O 1
ATOM 702 N N . PRO A 1 93 ? 13.690 -5.992 -32.576 1.00 60.31 93 PRO A N 1
ATOM 703 C CA . PRO A 1 93 ? 14.519 -6.147 -33.757 1.00 60.31 93 PRO A CA 1
ATOM 704 C C . PRO A 1 93 ? 13.796 -5.463 -34.923 1.00 60.31 93 PRO A C 1
ATOM 706 O O . PRO A 1 93 ? 12.598 -5.664 -35.121 1.00 60.31 93 PRO A O 1
ATOM 709 N N . ASP A 1 94 ? 14.528 -4.628 -35.652 1.00 57.53 94 ASP A N 1
ATOM 710 C CA . ASP A 1 94 ? 14.125 -4.037 -36.931 1.00 57.53 94 ASP A CA 1
ATOM 711 C C . ASP A 1 94 ? 13.063 -2.920 -36.889 1.00 57.53 94 ASP A C 1
ATOM 713 O O . ASP A 1 94 ? 12.004 -3.001 -37.512 1.00 57.53 94 ASP A O 1
ATOM 717 N N . LEU A 1 95 ? 13.394 -1.785 -36.260 1.00 54.47 95 LEU A N 1
ATOM 718 C CA . LEU A 1 95 ? 12.957 -0.506 -36.833 1.00 54.47 95 LEU A CA 1
ATOM 719 C C . LEU A 1 95 ? 13.970 -0.107 -37.908 1.00 54.47 95 LEU A C 1
ATOM 721 O O . LEU A 1 95 ? 15.149 0.061 -37.599 1.00 54.47 95 LEU A O 1
ATOM 725 N N . GLU A 1 96 ? 13.511 0.054 -39.153 1.00 52.03 96 GLU A N 1
ATOM 726 C CA . GLU A 1 96 ? 14.300 0.665 -40.225 1.00 52.03 96 GLU A CA 1
ATOM 727 C C . GLU A 1 96 ? 15.017 1.912 -39.677 1.00 52.03 96 GLU A C 1
ATOM 729 O O . GLU A 1 96 ? 14.368 2.745 -39.028 1.00 52.03 96 GLU A O 1
ATOM 734 N N . PRO A 1 97 ? 16.344 2.043 -39.869 1.00 51.22 97 PRO A N 1
ATOM 735 C CA . PRO A 1 97 ? 17.071 3.192 -39.359 1.00 51.22 97 PRO A CA 1
ATOM 736 C C . PRO A 1 97 ? 16.413 4.455 -39.926 1.00 51.22 97 PRO A C 1
ATOM 738 O O . PRO A 1 97 ? 16.247 4.542 -41.147 1.00 51.22 97 PRO A O 1
ATOM 741 N N . PRO A 1 98 ? 16.003 5.419 -39.079 1.00 50.25 98 PRO A N 1
ATOM 742 C CA . PRO A 1 98 ? 15.315 6.607 -39.554 1.00 50.25 98 PRO A CA 1
ATOM 743 C C . PRO A 1 98 ? 16.179 7.272 -40.624 1.00 50.25 98 PRO A C 1
ATOM 745 O O . PRO A 1 98 ? 17.364 7.536 -40.411 1.00 50.25 98 PRO A O 1
ATOM 748 N N . THR A 1 99 ? 15.595 7.543 -41.790 1.00 49.22 99 THR A N 1
ATOM 749 C CA . THR A 1 99 ? 16.285 8.125 -42.954 1.00 49.22 99 THR A CA 1
ATOM 750 C C . THR A 1 99 ? 16.762 9.567 -42.731 1.00 49.22 99 THR A C 1
ATOM 752 O O . THR A 1 99 ? 17.206 10.225 -43.666 1.00 49.22 99 THR A O 1
ATOM 755 N N . MET A 1 100 ? 16.718 10.072 -41.498 1.00 41.88 100 MET A N 1
ATOM 756 C CA . MET A 1 100 ? 17.340 11.314 -41.060 1.00 41.88 100 MET A CA 1
ATOM 757 C C . MET A 1 100 ? 17.858 11.142 -39.630 1.00 41.88 100 MET A C 1
ATOM 759 O O . MET A 1 100 ? 17.165 10.617 -38.760 1.00 41.88 100 MET A O 1
ATOM 763 N N . TRP A 1 101 ? 19.095 11.580 -39.389 1.00 43.53 101 TRP A N 1
ATOM 764 C CA . TRP A 1 101 ? 19.750 11.528 -38.082 1.00 43.53 101 TRP A CA 1
ATOM 765 C C . TRP A 1 101 ? 19.160 12.588 -37.145 1.00 43.53 101 TRP A C 1
ATOM 767 O O . TRP A 1 101 ? 19.790 13.603 -36.857 1.00 43.53 101 TRP A O 1
ATOM 777 N N . ASN A 1 102 ? 17.947 12.357 -36.652 1.00 51.72 102 ASN A N 1
ATOM 778 C CA . ASN A 1 102 ? 17.389 13.144 -35.564 1.00 51.72 102 ASN A CA 1
ATOM 779 C C . ASN A 1 102 ? 17.863 12.520 -34.247 1.00 51.72 102 ASN A C 1
ATOM 781 O O . ASN A 1 102 ? 17.348 11.497 -33.800 1.00 51.72 102 ASN A O 1
ATOM 785 N N . GLU A 1 103 ? 18.854 13.142 -33.611 1.00 52.72 103 GLU A N 1
ATOM 786 C CA . GLU A 1 103 ? 19.447 12.730 -32.325 1.00 52.72 103 GLU A CA 1
ATOM 787 C C . GLU A 1 103 ? 18.394 12.467 -31.226 1.00 52.72 103 GLU A C 1
ATOM 789 O O . GLU A 1 103 ? 18.581 11.621 -30.355 1.00 52.72 103 GLU A O 1
ATOM 794 N N . LYS A 1 104 ? 17.231 13.124 -31.331 1.00 48.69 104 LYS A N 1
ATOM 795 C CA . LYS A 1 104 ? 16.074 12.980 -30.438 1.00 48.69 104 LYS A CA 1
ATOM 796 C C . LYS A 1 104 ? 15.281 11.676 -30.609 1.00 48.69 104 LYS A C 1
ATOM 798 O O . LYS A 1 104 ? 14.744 11.179 -29.626 1.00 48.69 104 LYS A O 1
ATOM 803 N N . GLU A 1 105 ? 15.200 11.122 -31.820 1.00 45.91 105 GLU A N 1
ATOM 804 C CA . GLU A 1 105 ? 14.418 9.904 -32.113 1.00 45.91 105 GLU A CA 1
ATOM 805 C C . GLU A 1 105 ? 15.219 8.619 -31.859 1.00 45.91 105 GLU A C 1
ATOM 807 O O . GLU A 1 105 ? 14.637 7.556 -31.669 1.00 45.91 105 GLU A O 1
ATOM 812 N N . ARG A 1 106 ? 16.554 8.714 -31.758 1.00 46.81 106 ARG A N 1
ATOM 813 C CA . ARG A 1 106 ? 17.427 7.584 -31.392 1.00 46.81 106 ARG A CA 1
ATOM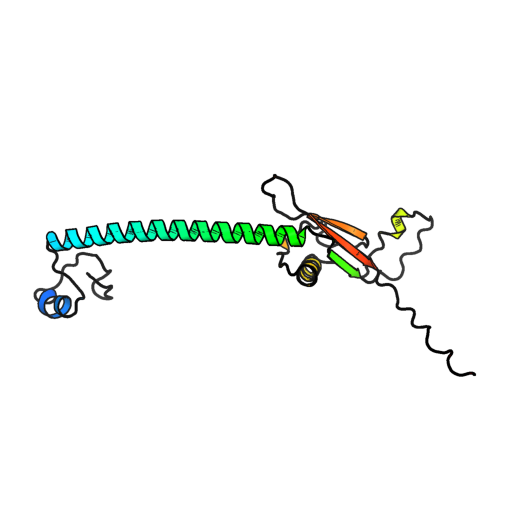 814 C C . ARG A 1 106 ? 17.223 7.072 -29.964 1.00 46.81 106 ARG A C 1
ATOM 816 O O . ARG A 1 106 ? 17.502 5.909 -29.695 1.00 46.81 106 ARG A O 1
ATOM 823 N N . LEU A 1 107 ? 16.771 7.927 -29.045 1.00 50.06 107 LEU A N 1
ATOM 824 C CA . LEU A 1 107 ? 16.674 7.592 -27.618 1.00 50.06 107 LEU A CA 1
ATOM 825 C C . LEU A 1 107 ? 15.335 6.932 -27.240 1.00 50.06 107 LEU A C 1
ATOM 827 O O . LEU A 1 107 ? 15.293 6.144 -26.296 1.00 50.06 107 LEU A O 1
ATOM 831 N N . LEU A 1 108 ? 14.268 7.191 -28.003 1.00 55.06 108 LEU A N 1
ATOM 832 C CA . LEU A 1 108 ? 12.927 6.618 -27.814 1.00 55.06 108 LEU A CA 1
ATOM 833 C C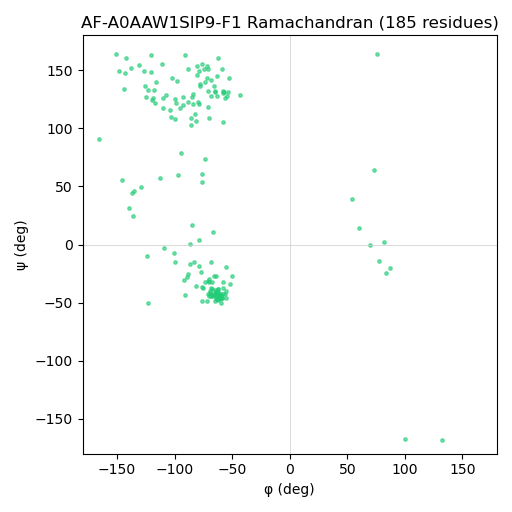 . LEU A 1 108 ? 12.735 5.411 -28.745 1.00 55.06 108 LEU A C 1
ATOM 835 O O . LEU A 1 108 ? 11.865 5.394 -29.616 1.00 55.06 108 LEU A O 1
ATOM 839 N N . THR A 1 109 ? 13.588 4.396 -28.596 1.00 65.25 109 THR A N 1
ATOM 840 C CA . THR A 1 109 ? 13.449 3.163 -29.378 1.00 65.25 109 THR A CA 1
ATOM 841 C C . THR A 1 109 ? 12.326 2.312 -28.781 1.00 65.25 109 THR A C 1
ATOM 843 O O . THR A 1 109 ? 12.208 2.173 -27.559 1.00 65.25 109 THR A O 1
ATOM 846 N N . LYS A 1 110 ? 11.468 1.749 -29.640 1.00 75.00 110 LYS A N 1
ATOM 847 C CA . LYS A 1 110 ? 10.359 0.893 -29.203 1.00 75.00 110 LYS A CA 1
ATOM 848 C C . LYS A 1 110 ? 10.893 -0.389 -28.560 1.00 75.00 110 LYS A C 1
ATOM 850 O O . LYS A 1 110 ? 11.752 -1.079 -29.109 1.00 75.00 110 LYS A O 1
ATOM 855 N N . LEU A 1 111 ? 10.346 -0.712 -27.397 1.00 75.75 111 LEU A N 1
ATOM 856 C CA . LEU A 1 111 ? 10.621 -1.941 -26.669 1.00 75.75 111 LEU A CA 1
ATOM 857 C C . LEU A 1 111 ? 9.977 -3.134 -27.374 1.00 75.75 111 LEU A C 1
ATOM 859 O O . LEU A 1 111 ? 8.844 -3.033 -27.850 1.00 75.75 111 LEU A O 1
ATOM 863 N N . LEU A 1 112 ? 10.664 -4.279 -27.364 1.00 76.75 112 LEU A N 1
ATOM 864 C CA . LEU A 1 112 ? 10.098 -5.544 -27.841 1.00 76.75 112 LEU A CA 1
ATOM 865 C C . LEU A 1 112 ? 8.867 -5.940 -27.012 1.00 76.75 112 LEU A C 1
ATOM 867 O O . LEU A 1 112 ? 7.833 -6.332 -27.548 1.00 76.75 112 LEU A O 1
ATOM 871 N N . HIS A 1 113 ? 8.983 -5.786 -25.691 1.00 79.69 113 HIS A N 1
ATOM 872 C CA . HIS A 1 113 ? 7.927 -6.082 -24.733 1.00 79.69 113 HIS A CA 1
ATOM 873 C C . HIS A 1 113 ? 7.542 -4.811 -23.965 1.00 79.69 113 HIS A C 1
ATOM 875 O O . HIS A 1 113 ? 8.420 -4.173 -23.375 1.00 79.69 113 HIS A O 1
ATOM 881 N N . PRO A 1 114 ? 6.249 -4.432 -23.940 1.00 85.06 114 PRO A N 1
ATOM 882 C CA . PRO A 1 114 ? 5.800 -3.263 -23.200 1.00 85.06 114 PRO A CA 1
ATOM 883 C C . PRO A 1 114 ? 5.981 -3.478 -21.696 1.00 85.06 114 PRO A C 1
ATOM 885 O O . PRO A 1 114 ? 5.613 -4.524 -21.164 1.00 85.06 114 PRO A O 1
ATOM 888 N N . VAL A 1 115 ? 6.485 -2.462 -21.000 1.00 87.25 115 VAL A N 1
ATOM 889 C CA . VAL A 1 115 ? 6.621 -2.497 -19.545 1.00 87.25 115 VAL A CA 1
ATOM 890 C C . VAL A 1 115 ? 5.270 -2.220 -18.903 1.00 87.25 115 VAL A C 1
ATOM 892 O O . VAL A 1 115 ? 4.663 -1.167 -19.118 1.00 87.25 115 VAL A O 1
ATOM 895 N N . THR A 1 116 ? 4.790 -3.164 -18.100 1.00 89.50 116 THR A N 1
ATOM 896 C CA . THR A 1 116 ? 3.498 -3.044 -17.408 1.00 89.50 116 THR A CA 1
ATOM 897 C C . THR A 1 116 ? 3.646 -2.407 -16.025 1.00 89.50 116 THR A C 1
ATOM 899 O O . THR A 1 116 ? 4.728 -2.385 -15.437 1.00 89.50 116 THR A O 1
ATOM 902 N N . ARG A 1 117 ? 2.534 -1.921 -15.451 1.00 89.50 117 ARG A N 1
ATOM 903 C CA . ARG A 1 117 ? 2.505 -1.400 -14.067 1.00 89.50 117 ARG A CA 1
ATOM 904 C C . ARG A 1 117 ? 3.014 -2.423 -13.049 1.00 89.50 117 ARG A C 1
ATOM 906 O O . ARG A 1 117 ? 3.761 -2.051 -12.148 1.00 89.50 117 ARG A O 1
ATOM 913 N N . ALA A 1 118 ? 2.661 -3.695 -13.230 1.00 87.69 118 ALA A N 1
ATOM 914 C CA . ALA A 1 118 ? 3.094 -4.794 -12.373 1.00 87.69 118 ALA A CA 1
ATOM 915 C C . ALA A 1 118 ? 4.624 -4.940 -12.354 1.00 87.69 118 ALA A C 1
ATOM 917 O O . ALA A 1 118 ? 5.231 -5.091 -11.295 1.00 87.69 118 ALA A O 1
ATOM 918 N N . GLU A 1 119 ? 5.268 -4.829 -13.516 1.00 89.06 119 GLU A N 1
ATOM 919 C CA . GLU A 1 119 ? 6.727 -4.910 -13.623 1.00 89.06 119 GLU A CA 1
ATOM 920 C C . GLU A 1 119 ? 7.424 -3.708 -12.986 1.00 89.06 119 GLU A C 1
ATOM 922 O O . GLU A 1 119 ? 8.449 -3.870 -12.325 1.00 89.06 119 GLU A O 1
ATOM 927 N N . ILE A 1 120 ? 6.843 -2.514 -13.118 1.00 89.38 120 ILE A N 1
ATOM 928 C CA . ILE A 1 120 ? 7.332 -1.307 -12.440 1.00 89.38 120 ILE A CA 1
ATOM 929 C C . ILE A 1 120 ? 7.231 -1.490 -10.919 1.00 89.38 120 ILE A C 1
ATOM 931 O O . ILE A 1 120 ? 8.210 -1.269 -10.206 1.00 89.38 120 ILE A O 1
ATOM 935 N N . CYS A 1 121 ? 6.093 -1.974 -10.411 1.00 89.69 121 CYS A N 1
ATOM 936 C CA . CYS A 1 121 ? 5.916 -2.315 -8.996 1.00 89.69 121 CYS A CA 1
ATOM 937 C C . CYS A 1 121 ? 6.936 -3.359 -8.513 1.00 89.69 121 CYS A C 1
ATOM 939 O O . CYS A 1 121 ? 7.514 -3.215 -7.429 1.00 89.69 121 CYS A O 1
ATOM 941 N N . ALA A 1 122 ? 7.193 -4.393 -9.316 1.00 89.62 122 ALA A N 1
ATOM 942 C CA . ALA A 1 122 ? 8.186 -5.416 -9.011 1.00 89.62 122 ALA A CA 1
ATOM 943 C C . ALA A 1 122 ? 9.608 -4.828 -8.962 1.00 89.62 122 ALA A C 1
ATOM 945 O O . ALA A 1 122 ? 10.377 -5.138 -8.049 1.00 89.62 122 ALA A O 1
ATOM 946 N N . ALA A 1 123 ? 9.944 -3.925 -9.885 1.00 89.94 123 ALA A N 1
ATOM 947 C CA . ALA A 1 123 ? 11.230 -3.236 -9.920 1.00 89.94 123 ALA A CA 1
ATOM 948 C C . ALA A 1 123 ? 11.434 -2.319 -8.708 1.00 89.94 123 ALA A C 1
ATOM 950 O O . ALA A 1 123 ? 12.490 -2.372 -8.076 1.00 89.94 123 ALA A O 1
ATOM 951 N N . ILE A 1 124 ? 10.411 -1.545 -8.328 1.00 90.44 124 ILE A N 1
ATOM 952 C CA . ILE A 1 124 ? 10.420 -0.720 -7.109 1.00 90.44 124 ILE A CA 1
ATOM 953 C C . ILE A 1 124 ? 10.644 -1.603 -5.877 1.00 90.44 124 ILE A C 1
ATOM 955 O O . ILE A 1 124 ? 11.496 -1.300 -5.039 1.00 90.44 124 ILE A O 1
ATOM 959 N N . THR A 1 125 ? 9.932 -2.729 -5.793 1.00 90.75 125 THR A N 1
ATOM 960 C CA . THR A 1 125 ? 10.074 -3.684 -4.687 1.00 90.75 125 THR A CA 1
ATOM 961 C C . THR A 1 125 ? 11.500 -4.228 -4.613 1.00 90.75 125 THR A C 1
ATOM 963 O O . THR A 1 125 ? 12.102 -4.240 -3.540 1.00 90.75 125 THR A O 1
ATOM 966 N N . LYS A 1 126 ? 12.080 -4.611 -5.756 1.00 90.81 126 LYS A N 1
ATOM 967 C CA . LYS A 1 126 ? 13.440 -5.157 -5.837 1.00 90.81 126 LYS A CA 1
ATOM 968 C C . LYS A 1 126 ? 14.517 -4.119 -5.499 1.00 90.81 126 LYS A C 1
ATOM 970 O O . LYS A 1 126 ? 15.447 -4.432 -4.762 1.00 90.81 126 LYS A O 1
ATOM 975 N N . GLN A 1 127 ? 14.406 -2.899 -6.024 1.00 89.38 127 GLN A N 1
ATOM 976 C CA . GLN A 1 127 ? 15.466 -1.883 -5.942 1.00 89.38 127 GLN A CA 1
ATOM 977 C C . GLN A 1 127 ? 15.350 -0.983 -4.715 1.00 89.38 127 GLN A C 1
ATOM 979 O O . GLN A 1 127 ? 16.348 -0.689 -4.064 1.00 89.38 127 GLN A O 1
ATOM 984 N N . LYS A 1 128 ? 14.136 -0.535 -4.389 1.00 87.12 128 LYS A N 1
ATOM 985 C CA . LYS A 1 128 ? 13.886 0.427 -3.306 1.00 87.12 128 LYS A CA 1
ATOM 986 C C . LYS A 1 128 ? 13.388 -0.245 -2.025 1.00 87.12 128 LYS A C 1
ATOM 988 O O . LYS A 1 128 ? 13.291 0.424 -0.998 1.00 87.12 128 LYS A O 1
ATOM 993 N N . ARG A 1 129 ? 13.102 -1.559 -2.058 1.00 87.19 129 ARG A N 1
ATOM 994 C CA . ARG A 1 129 ? 12.519 -2.329 -0.938 1.00 87.19 129 ARG A CA 1
ATOM 995 C C . ARG A 1 129 ? 11.218 -1.703 -0.424 1.00 87.19 129 ARG A C 1
ATOM 997 O O . ARG A 1 129 ? 10.979 -1.633 0.781 1.00 87.19 129 ARG A O 1
ATOM 1004 N N . VAL A 1 130 ? 10.406 -1.206 -1.355 1.00 88.50 130 VAL A N 1
ATOM 1005 C CA . VAL A 1 130 ? 9.111 -0.571 -1.097 1.00 88.50 130 VAL A CA 1
ATOM 1006 C C . VAL A 1 130 ? 8.040 -1.308 -1.889 1.00 88.50 130 VAL A C 1
ATOM 1008 O O . VAL A 1 130 ? 8.201 -1.532 -3.084 1.00 88.50 130 VAL A O 1
ATOM 1011 N N . HIS A 1 131 ? 6.928 -1.632 -1.235 1.00 88.62 131 HIS A N 1
ATOM 1012 C CA . HIS A 1 131 ? 5.750 -2.169 -1.906 1.00 88.62 131 HIS A CA 1
ATOM 1013 C C . HIS A 1 131 ? 4.804 -1.027 -2.279 1.00 88.62 131 HIS A C 1
ATOM 1015 O O . HIS A 1 131 ? 4.327 -0.302 -1.406 1.00 88.62 131 HIS A O 1
ATOM 1021 N N . VAL A 1 132 ? 4.532 -0.879 -3.574 1.00 86.31 132 VAL A N 1
ATOM 1022 C CA . VAL A 1 132 ? 3.587 0.105 -4.118 1.00 86.31 132 VAL A CA 1
ATOM 1023 C C . VAL A 1 132 ? 2.467 -0.650 -4.822 1.00 86.31 132 VAL A C 1
ATOM 1025 O O . VAL A 1 132 ? 2.734 -1.565 -5.599 1.00 86.31 132 VAL A O 1
ATOM 1028 N N . ALA A 1 133 ? 1.216 -0.281 -4.552 1.00 86.50 133 ALA A N 1
ATOM 1029 C CA . ALA A 1 133 ? 0.068 -0.845 -5.253 1.00 86.50 133 ALA A CA 1
ATOM 1030 C C . ALA A 1 133 ? -0.023 -0.288 -6.682 1.00 86.50 133 ALA A C 1
ATOM 1032 O O . ALA A 1 133 ? 0.141 0.912 -6.890 1.00 86.50 133 ALA A O 1
ATOM 1033 N N . GLU A 1 134 ? -0.365 -1.129 -7.658 1.00 85.06 134 GLU A N 1
ATOM 1034 C CA . GLU A 1 134 ? -0.449 -0.731 -9.073 1.00 85.06 134 GLU A CA 1
ATOM 1035 C C . GLU A 1 134 ? -1.431 0.423 -9.325 1.00 85.06 134 GLU A C 1
ATOM 1037 O O . GLU A 1 134 ? -1.204 1.260 -10.197 1.00 85.06 134 GLU A O 1
ATOM 1042 N N . GLY A 1 135 ? -2.510 0.502 -8.538 1.00 85.38 135 GLY A N 1
ATOM 1043 C CA . GLY A 1 135 ? -3.507 1.573 -8.628 1.00 85.38 135 GLY A CA 1
ATOM 1044 C C . GLY A 1 135 ? -2.997 2.952 -8.200 1.00 85.38 135 GLY A C 1
ATOM 1045 O O . GLY A 1 135 ? -3.640 3.953 -8.515 1.00 85.38 135 GLY A O 1
ATOM 1046 N N . LEU A 1 136 ? -1.851 3.015 -7.514 1.00 85.62 136 LEU A N 1
ATOM 1047 C CA . LEU A 1 136 ? -1.194 4.269 -7.149 1.00 85.62 136 LEU A CA 1
ATOM 1048 C C . LEU A 1 136 ? -0.335 4.825 -8.284 1.00 85.62 136 LEU A C 1
ATOM 1050 O O . LEU A 1 136 ? 0.028 5.988 -8.216 1.00 85.62 136 LEU A O 1
ATOM 1054 N N . LEU A 1 137 ? -0.007 4.043 -9.313 1.00 86.38 137 LEU A N 1
ATOM 1055 C CA . LEU A 1 137 ? 0.827 4.497 -10.423 1.00 86.38 137 LEU A CA 1
ATOM 1056 C C . LEU A 1 137 ? -0.034 5.142 -11.515 1.00 86.38 137 LEU A C 1
ATOM 1058 O O . LEU A 1 137 ? -0.923 4.506 -12.089 1.00 86.38 137 LEU A O 1
ATOM 1062 N N . GLU A 1 138 ? 0.258 6.395 -11.852 1.00 86.75 138 GLU A N 1
ATOM 1063 C CA . GLU A 1 138 ? -0.359 7.100 -12.975 1.00 86.75 138 GLU A CA 1
ATOM 1064 C C . GLU A 1 138 ? 0.531 6.954 -14.218 1.00 86.75 138 GLU A C 1
ATOM 1066 O O . GLU A 1 138 ? 1.306 7.833 -14.571 1.00 86.75 138 GLU A O 1
ATOM 1071 N N . VAL A 1 139 ? 0.440 5.785 -14.863 1.00 84.81 139 VAL A N 1
ATOM 1072 C CA . VAL A 1 139 ? 1.113 5.501 -16.144 1.00 84.81 139 VAL A CA 1
ATOM 1073 C C . VAL A 1 139 ? 0.141 5.767 -17.293 1.00 84.81 139 VAL A C 1
ATOM 1075 O O . VAL A 1 139 ? -0.892 5.082 -17.388 1.00 84.81 139 VAL A O 1
ATOM 1078 N N . GLU A 1 140 ? 0.475 6.734 -18.152 1.00 73.81 140 GLU A N 1
ATOM 1079 C CA . GLU A 1 140 ? -0.264 7.053 -19.380 1.00 73.81 140 GLU A CA 1
ATOM 1080 C C . GLU A 1 140 ? -0.340 5.821 -20.295 1.00 73.81 140 GLU A C 1
ATOM 1082 O O . GLU A 1 140 ? 0.641 5.112 -20.494 1.00 73.81 140 GLU A O 1
ATOM 1087 N N . GLY A 1 141 ? -1.539 5.483 -20.780 1.00 72.50 141 GLY A N 1
ATOM 1088 C CA . GLY A 1 141 ? -1.756 4.294 -21.619 1.00 72.50 141 GLY A CA 1
ATOM 1089 C C . GLY A 1 141 ? -1.617 2.938 -20.906 1.00 72.50 141 GLY A C 1
ATOM 1090 O O . GLY A 1 141 ? -1.822 1.900 -21.528 1.00 72.50 141 GLY A O 1
ATOM 1091 N N . GLY A 1 142 ? -1.301 2.921 -19.605 1.00 77.81 142 GLY A N 1
ATOM 1092 C CA . GLY A 1 142 ? -1.200 1.707 -18.785 1.00 77.81 142 GLY A CA 1
ATOM 1093 C C . GLY A 1 142 ? 0.080 0.888 -18.974 1.00 77.81 142 GLY A C 1
ATOM 1094 O O . GLY A 1 142 ? 0.383 0.059 -18.116 1.00 77.81 142 GLY A O 1
ATOM 1095 N N . VAL A 1 143 ? 0.843 1.145 -20.035 1.00 85.50 143 VAL A N 1
ATOM 1096 C C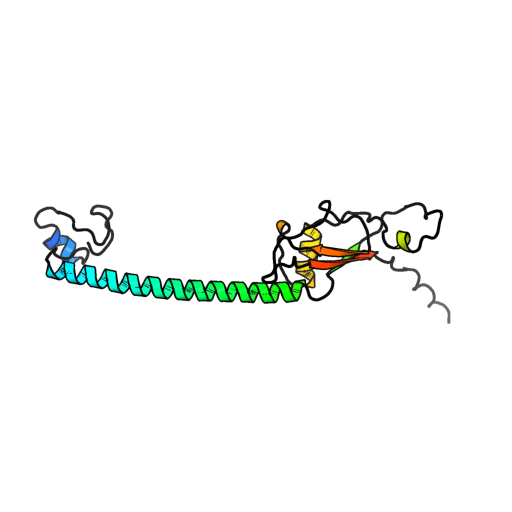A . VAL A 1 143 ? 2.104 0.469 -20.353 1.00 85.50 143 VAL A CA 1
ATOM 1097 C C . VAL A 1 143 ? 3.107 1.450 -20.951 1.00 85.50 143 VAL A C 1
ATOM 1099 O O . VAL A 1 143 ? 2.718 2.357 -21.682 1.00 85.50 143 VAL A O 1
ATOM 1102 N N . VAL A 1 144 ? 4.395 1.233 -20.692 1.00 85.19 144 VAL A N 1
ATOM 1103 C CA . VAL A 1 144 ? 5.488 2.001 -21.306 1.00 85.19 144 VAL A CA 1
ATOM 1104 C C . VAL A 1 144 ? 6.070 1.188 -22.458 1.00 85.19 144 VAL A C 1
ATOM 1106 O O . VAL A 1 144 ? 6.429 0.025 -22.281 1.00 85.19 144 VAL A O 1
ATOM 1109 N N . ARG A 1 145 ? 6.121 1.770 -23.658 1.00 84.06 145 ARG A N 1
ATOM 1110 C CA . ARG A 1 145 ? 6.556 1.081 -24.890 1.00 84.06 145 ARG A CA 1
ATOM 1111 C C . ARG A 1 145 ? 7.908 1.547 -25.411 1.00 84.06 145 ARG A C 1
ATOM 1113 O O . ARG A 1 145 ? 8.372 1.017 -26.411 1.00 84.06 145 ARG A O 1
ATOM 1120 N N . GLU A 1 146 ? 8.514 2.529 -24.767 1.00 81.56 146 GLU A N 1
ATOM 1121 C CA . GLU A 1 146 ? 9.699 3.226 -25.261 1.00 81.56 146 GLU A CA 1
ATOM 1122 C C . GLU A 1 146 ? 10.797 3.190 -24.197 1.00 81.56 146 GLU A C 1
ATOM 1124 O O . GLU A 1 146 ? 10.512 3.129 -22.998 1.00 81.56 146 GLU A O 1
ATOM 1129 N N . THR A 1 147 ? 12.055 3.189 -24.636 1.00 81.62 147 THR A N 1
ATOM 1130 C CA . THR A 1 147 ? 13.211 3.416 -23.760 1.00 81.62 147 THR A CA 1
ATOM 1131 C C . THR A 1 147 ? 13.351 4.891 -23.407 1.00 81.62 147 THR A C 1
ATOM 1133 O O . THR A 1 147 ? 12.919 5.753 -24.164 1.00 81.62 147 THR A O 1
ATOM 1136 N N . GLY A 1 148 ? 13.994 5.188 -22.280 1.00 83.62 148 GLY A N 1
ATOM 1137 C CA . GLY A 1 148 ? 14.250 6.558 -21.842 1.00 83.62 148 GLY A CA 1
ATOM 1138 C C . GLY A 1 148 ? 13.895 6.799 -20.381 1.00 83.62 148 GLY A C 1
ATOM 1139 O O . GLY A 1 148 ? 13.649 5.862 -19.616 1.00 83.62 148 GLY A O 1
ATOM 1140 N N . ASP A 1 149 ? 13.884 8.075 -20.011 1.00 85.88 149 ASP A N 1
ATOM 1141 C CA . ASP A 1 149 ? 13.569 8.534 -18.664 1.00 85.88 149 ASP A CA 1
ATOM 1142 C C . ASP A 1 149 ? 12.114 9.002 -18.584 1.00 85.88 149 ASP A C 1
ATOM 1144 O O . ASP A 1 149 ? 11.693 9.928 -19.277 1.00 85.88 149 ASP A O 1
ATOM 1148 N N . PHE A 1 150 ? 11.348 8.376 -17.696 1.00 87.62 150 PHE A N 1
ATOM 1149 C CA . PHE A 1 150 ? 9.929 8.633 -17.492 1.00 87.62 150 PHE A CA 1
ATOM 1150 C C . PHE A 1 150 ? 9.687 9.104 -16.062 1.00 87.62 150 PHE A C 1
ATOM 1152 O O . PHE A 1 150 ? 10.020 8.413 -15.100 1.00 87.62 150 PHE A O 1
ATOM 1159 N N . LEU A 1 151 ? 9.059 10.267 -15.898 1.00 88.56 151 LEU A N 1
ATOM 1160 C CA . LEU A 1 151 ? 8.539 10.687 -14.601 1.00 88.56 151 LEU A CA 1
ATOM 1161 C C . LEU A 1 151 ? 7.175 10.026 -14.389 1.00 88.56 151 LEU A C 1
ATOM 1163 O O . LEU A 1 151 ? 6.222 10.356 -15.090 1.00 88.56 151 LEU A O 1
ATOM 1167 N N . ILE A 1 152 ? 7.078 9.111 -13.425 1.00 89.94 152 ILE A N 1
ATOM 1168 C CA . ILE A 1 152 ? 5.827 8.418 -13.104 1.00 89.94 152 ILE A CA 1
ATOM 1169 C C . ILE A 1 152 ? 5.187 9.069 -11.875 1.00 89.94 152 ILE A C 1
ATOM 1171 O O . ILE A 1 152 ? 5.691 8.885 -10.760 1.00 89.94 152 ILE A O 1
ATOM 1175 N N . PRO A 1 153 ? 4.079 9.814 -12.046 1.00 88.56 153 PRO A N 1
ATOM 1176 C CA . PRO A 1 153 ? 3.339 10.371 -10.929 1.00 88.56 153 PRO A CA 1
ATOM 1177 C C . PRO A 1 153 ? 2.597 9.289 -10.140 1.00 88.56 153 PRO A C 1
ATOM 1179 O O . PRO A 1 153 ? 2.174 8.253 -10.663 1.00 88.56 153 PRO A O 1
ATOM 1182 N N . LEU A 1 154 ? 2.411 9.562 -8.854 1.00 88.19 154 LEU A N 1
ATOM 1183 C CA . LEU A 1 154 ? 1.595 8.768 -7.955 1.00 88.19 154 LEU A CA 1
ATOM 1184 C C . LEU A 1 154 ? 0.208 9.401 -7.826 1.00 88.19 154 LEU A C 1
ATOM 1186 O O . LEU A 1 154 ? 0.063 10.620 -7.721 1.00 88.19 154 LEU A O 1
ATOM 1190 N N . ARG A 1 155 ? -0.831 8.565 -7.780 1.00 85.50 155 ARG A N 1
ATOM 1191 C CA . ARG A 1 155 ? -2.226 8.948 -7.519 1.00 85.50 155 ARG A CA 1
ATOM 1192 C C . ARG A 1 155 ? -2.448 9.225 -6.042 1.00 85.50 155 ARG A C 1
ATOM 1194 O O . ARG A 1 155 ? -3.236 8.569 -5.365 1.00 85.50 155 ARG A O 1
ATOM 1201 N N . MET A 1 156 ? -1.720 10.205 -5.545 1.00 81.44 156 MET A N 1
ATOM 1202 C CA . MET A 1 156 ? -1.876 10.744 -4.213 1.00 81.44 156 MET A CA 1
ATOM 1203 C C . MET A 1 156 ? -1.462 12.205 -4.209 1.00 81.44 156 MET A C 1
ATOM 1205 O O . MET A 1 156 ? -0.839 12.699 -5.147 1.00 81.44 156 MET A O 1
ATOM 1209 N N . VAL A 1 157 ? -1.860 12.897 -3.156 1.00 77.75 157 VAL A N 1
ATOM 1210 C CA . VAL A 1 157 ? -1.545 14.302 -2.959 1.00 77.75 157 VAL A CA 1
ATOM 1211 C C . VAL A 1 157 ? -0.710 14.370 -1.694 1.00 77.75 157 VAL A C 1
ATOM 1213 O O . VAL A 1 157 ? -1.145 13.894 -0.644 1.00 77.75 157 VAL A O 1
ATOM 1216 N N . ASP A 1 158 ? 0.500 14.902 -1.817 1.00 75.31 158 ASP A N 1
ATOM 1217 C CA . ASP A 1 158 ? 1.335 15.203 -0.659 1.00 75.31 158 ASP A CA 1
ATOM 1218 C C . ASP A 1 158 ? 0.650 16.251 0.232 1.00 75.31 158 ASP A C 1
ATOM 1220 O O . ASP A 1 158 ? -0.203 17.005 -0.245 1.00 75.31 158 ASP A O 1
ATOM 1224 N N . PRO A 1 159 ? 1.044 16.380 1.512 1.00 70.62 159 PRO A N 1
ATOM 1225 C CA . PRO A 1 159 ? 0.529 17.437 2.388 1.00 70.62 159 PRO A CA 1
ATOM 1226 C C . PRO A 1 159 ? 0.716 18.861 1.820 1.00 70.62 159 PRO A C 1
ATOM 1228 O O . PRO A 1 159 ? -0.000 19.772 2.225 1.00 70.62 159 PRO A O 1
ATOM 1231 N N . GLU A 1 160 ? 1.626 19.057 0.858 1.00 73.94 160 GLU A N 1
ATOM 1232 C CA . GLU A 1 160 ? 1.843 20.321 0.133 1.00 73.94 160 GLU A CA 1
ATOM 1233 C C . GLU A 1 160 ? 0.946 20.522 -1.108 1.00 73.94 160 GLU A C 1
ATOM 1235 O O . GLU A 1 160 ? 1.087 21.522 -1.811 1.00 73.94 160 GLU A O 1
ATOM 1240 N N . GLY A 1 161 ? 0.058 19.581 -1.442 1.00 75.12 161 GLY A N 1
ATOM 1241 C CA . GLY A 1 161 ? -0.817 19.687 -2.618 1.00 75.12 161 GLY A CA 1
ATOM 1242 C C . GLY A 1 161 ? -0.178 19.273 -3.952 1.00 75.12 161 GLY A C 1
ATOM 1243 O O . GLY A 1 161 ? -0.825 19.359 -4.995 1.00 75.12 161 GLY A O 1
ATOM 1244 N N . LYS A 1 162 ? 1.079 18.815 -3.949 1.00 80.75 162 LYS A N 1
ATOM 1245 C CA . LYS A 1 162 ? 1.781 18.323 -5.147 1.00 80.75 162 LYS A CA 1
ATOM 1246 C C . LYS A 1 162 ? 1.530 16.827 -5.342 1.00 80.75 162 LYS A C 1
ATOM 1248 O O . LYS A 1 162 ? 1.313 16.099 -4.376 1.00 80.75 162 LYS A O 1
ATOM 1253 N N . LYS A 1 163 ? 1.571 16.369 -6.596 1.00 82.75 163 LYS A N 1
ATOM 1254 C CA . LYS A 1 163 ? 1.578 14.939 -6.926 1.00 82.75 163 LYS A CA 1
ATOM 1255 C C . LYS A 1 163 ? 3.025 14.433 -6.885 1.00 82.75 163 LYS A C 1
ATOM 1257 O O . LYS A 1 163 ? 3.790 14.810 -7.777 1.00 82.75 163 LYS A O 1
ATOM 1262 N N . PRO A 1 164 ? 3.425 13.623 -5.890 1.00 87.00 164 PRO A N 1
ATOM 1263 C CA . PRO A 1 164 ? 4.755 13.031 -5.883 1.00 87.00 164 PRO A CA 1
ATOM 1264 C C . PRO A 1 164 ? 4.917 12.098 -7.085 1.00 87.00 164 PRO A C 1
ATOM 1266 O O . PRO A 1 164 ? 3.971 11.428 -7.495 1.00 87.00 164 PRO A O 1
ATOM 1269 N N . GLY A 1 165 ? 6.119 12.038 -7.647 1.00 87.31 165 GLY A N 1
ATOM 1270 C CA . GLY A 1 165 ? 6.454 11.136 -8.742 1.00 87.31 165 GLY A CA 1
ATOM 1271 C C . GLY A 1 165 ? 7.908 10.704 -8.659 1.00 87.31 165 GLY A C 1
ATOM 1272 O O . GLY A 1 165 ? 8.749 11.443 -8.152 1.00 87.31 165 GLY A O 1
ATOM 1273 N N . PHE A 1 166 ? 8.202 9.499 -9.133 1.00 89.75 166 PHE A N 1
ATOM 1274 C CA . PHE A 1 166 ? 9.564 8.971 -9.177 1.00 89.75 166 PHE A CA 1
ATOM 1275 C C . PHE A 1 166 ? 10.037 8.859 -10.625 1.00 89.75 166 PHE A C 1
ATOM 1277 O O . PHE A 1 166 ? 9.231 8.749 -11.550 1.00 89.75 166 PHE A O 1
ATOM 1284 N N . MET A 1 167 ? 11.353 8.884 -10.822 1.00 90.81 167 MET A N 1
ATOM 1285 C CA . MET A 1 167 ? 11.943 8.678 -12.143 1.00 90.81 167 MET A CA 1
ATOM 1286 C C . MET A 1 167 ? 12.090 7.182 -12.423 1.00 90.81 167 MET A C 1
ATOM 1288 O O . MET A 1 167 ? 12.645 6.447 -11.606 1.00 90.81 167 MET A O 1
ATOM 1292 N N . LEU A 1 168 ? 11.612 6.740 -13.579 1.00 89.62 168 LEU A N 1
ATOM 1293 C CA . LEU A 1 168 ? 11.832 5.418 -14.145 1.00 89.62 168 LEU A CA 1
ATOM 1294 C C . LEU A 1 168 ? 12.744 5.560 -15.365 1.00 89.62 168 LEU A C 1
ATOM 1296 O O . LEU A 1 168 ? 12.344 6.164 -16.351 1.00 89.62 168 LEU A O 1
ATOM 1300 N N . SER A 1 169 ? 13.927 4.962 -15.322 1.00 88.25 169 SER A N 1
ATOM 1301 C CA . SER A 1 169 ? 14.859 4.920 -16.450 1.00 88.25 169 SER A CA 1
ATOM 1302 C C . SER A 1 169 ? 14.822 3.535 -17.081 1.00 88.25 169 SER A C 1
ATOM 1304 O O . SER A 1 169 ? 15.173 2.548 -16.434 1.00 88.25 169 SER A O 1
ATOM 1306 N N . ILE A 1 170 ? 14.389 3.442 -18.335 1.00 87.75 170 ILE A N 1
ATOM 1307 C CA . ILE A 1 170 ? 14.377 2.196 -19.103 1.00 87.75 170 ILE A CA 1
ATOM 1308 C C . ILE A 1 170 ? 15.552 2.223 -20.077 1.00 87.75 170 ILE A C 1
ATOM 1310 O O . ILE A 1 170 ? 15.550 2.982 -21.045 1.00 87.75 170 ILE A O 1
ATOM 1314 N N . LEU A 1 171 ? 16.546 1.382 -19.811 1.00 84.62 171 LEU A N 1
ATOM 1315 C CA . LEU A 1 171 ? 17.779 1.271 -20.577 1.00 84.62 171 LEU A CA 1
ATOM 1316 C C . LEU A 1 171 ? 17.743 0.044 -21.500 1.00 84.62 171 LEU A C 1
ATOM 1318 O O . LEU A 1 171 ? 17.240 -1.012 -21.098 1.00 84.62 171 LEU A O 1
ATOM 1322 N N . PRO A 1 172 ? 18.304 0.144 -22.714 1.00 80.12 172 PRO A N 1
ATOM 1323 C CA . PRO A 1 172 ? 18.488 -1.015 -23.571 1.00 80.12 172 PRO A CA 1
ATOM 1324 C C . PRO A 1 172 ? 19.548 -1.958 -22.987 1.00 80.12 172 PRO A C 1
ATOM 1326 O O . PRO A 1 172 ? 20.561 -1.512 -22.440 1.00 80.12 172 PRO A O 1
ATOM 1329 N N . ILE A 1 173 ? 19.325 -3.267 -23.111 1.00 79.19 173 ILE A N 1
ATOM 1330 C CA . ILE A 1 173 ? 20.365 -4.271 -22.855 1.00 79.19 173 ILE A CA 1
ATOM 1331 C C . ILE A 1 173 ? 21.385 -4.168 -23.992 1.00 79.19 173 ILE A C 1
ATOM 1333 O O . ILE A 1 173 ? 21.031 -4.353 -25.154 1.00 79.19 173 ILE A O 1
ATOM 1337 N N . GLN A 1 174 ? 22.635 -3.836 -23.663 1.00 63.81 174 GLN A N 1
ATOM 1338 C CA . GLN A 1 174 ? 23.730 -3.906 -24.629 1.00 63.81 174 GLN A CA 1
ATOM 1339 C C . GLN A 1 174 ? 24.026 -5.388 -24.903 1.00 63.81 174 GLN A C 1
ATOM 1341 O O . GLN A 1 174 ? 24.114 -6.153 -23.934 1.00 63.81 174 GLN A O 1
ATOM 1346 N N . PRO A 1 175 ? 24.152 -5.816 -26.171 1.00 59.69 175 PRO A N 1
ATOM 1347 C CA . PRO A 1 175 ? 24.636 -7.156 -26.462 1.00 59.69 175 PRO A CA 1
ATOM 1348 C C . PRO A 1 175 ? 26.016 -7.317 -25.817 1.00 59.69 175 PRO A C 1
ATOM 1350 O O . PRO A 1 175 ? 26.864 -6.432 -25.902 1.00 59.69 175 PRO A O 1
ATOM 1353 N N . ILE A 1 176 ? 26.205 -8.420 -25.097 1.00 55.69 176 ILE A N 1
ATOM 1354 C CA . ILE A 1 176 ? 27.527 -8.811 -24.616 1.00 55.69 176 ILE A CA 1
ATOM 1355 C C . ILE A 1 176 ? 28.286 -9.231 -25.872 1.00 55.69 176 ILE A C 1
ATOM 1357 O O . ILE A 1 176 ? 27.937 -10.255 -26.459 1.00 55.69 176 ILE A O 1
ATOM 1361 N N . ASP A 1 177 ? 29.258 -8.429 -26.306 1.00 48.97 177 ASP A N 1
ATOM 1362 C CA . ASP A 1 177 ? 30.189 -8.821 -27.364 1.00 48.97 177 ASP A CA 1
ATOM 1363 C C . ASP A 1 177 ? 30.891 -10.106 -26.901 1.00 48.97 177 ASP A C 1
ATOM 1365 O O . ASP A 1 177 ? 31.705 -10.097 -25.978 1.00 48.97 177 ASP A O 1
ATOM 1369 N N . ALA A 1 178 ? 30.502 -11.236 -27.487 1.00 53.28 178 ALA A N 1
ATOM 1370 C CA . ALA A 1 178 ? 31.004 -12.565 -27.150 1.00 53.28 178 ALA A CA 1
ATOM 1371 C C . ALA A 1 178 ? 32.318 -12.905 -27.885 1.00 53.28 178 ALA A C 1
ATOM 1373 O O . ALA A 1 178 ? 32.699 -14.069 -27.938 1.00 53.28 178 ALA A O 1
ATOM 1374 N N . ASP A 1 179 ? 33.016 -11.902 -28.425 1.00 54.62 179 ASP A N 1
ATOM 1375 C CA . ASP A 1 179 ? 34.191 -12.069 -29.288 1.00 54.62 179 ASP A CA 1
ATOM 1376 C C . ASP A 1 179 ? 35.477 -11.560 -28.611 1.00 54.62 179 ASP A C 1
ATOM 1378 O O . ASP A 1 179 ? 36.153 -10.664 -29.116 1.00 54.62 179 ASP A O 1
ATOM 1382 N N . ALA A 1 180 ? 35.819 -12.100 -27.436 1.00 56.75 180 ALA A N 1
ATOM 1383 C CA . ALA A 1 180 ? 37.054 -11.732 -26.730 1.00 56.75 180 ALA A CA 1
ATOM 1384 C C . ALA A 1 180 ? 37.845 -12.913 -26.136 1.00 56.75 180 ALA A C 1
ATOM 1386 O O . ALA A 1 180 ? 38.601 -12.695 -25.196 1.00 56.75 180 ALA A O 1
ATOM 1387 N N . ASP A 1 181 ? 37.715 -14.137 -26.665 1.00 54.59 181 ASP A N 1
ATOM 1388 C CA . ASP A 1 181 ? 38.470 -15.297 -26.150 1.00 54.59 181 ASP A CA 1
ATOM 1389 C C . ASP A 1 181 ? 38.879 -16.318 -27.238 1.00 54.59 181 ASP A C 1
ATOM 1391 O O . ASP A 1 181 ? 38.607 -17.508 -27.115 1.00 54.59 181 ASP A O 1
ATOM 1395 N N . ASP A 1 182 ? 39.584 -15.887 -28.293 1.00 57.38 182 ASP A N 1
ATOM 1396 C CA . ASP A 1 182 ? 40.254 -16.843 -29.206 1.00 57.38 182 ASP A CA 1
ATOM 1397 C C . ASP A 1 182 ? 41.658 -16.407 -29.685 1.00 57.38 182 ASP A C 1
ATOM 1399 O O . ASP A 1 182 ? 42.093 -16.747 -30.780 1.00 57.38 182 ASP A O 1
ATOM 1403 N N . ASP A 1 183 ? 42.412 -15.671 -28.854 1.00 54.12 183 ASP A N 1
ATOM 1404 C CA . ASP A 1 183 ? 43.787 -15.240 -29.188 1.00 54.12 183 ASP A CA 1
ATOM 1405 C C . ASP A 1 183 ? 44.795 -15.426 -28.029 1.00 54.12 183 ASP A C 1
ATOM 1407 O O . ASP A 1 183 ? 45.611 -14.559 -27.716 1.00 54.12 183 ASP A O 1
ATOM 1411 N N . VAL A 1 184 ? 44.771 -16.592 -27.366 1.00 57.62 184 VAL A N 1
ATOM 1412 C CA . VAL A 1 184 ? 45.872 -17.032 -26.473 1.00 57.62 184 VAL A CA 1
ATOM 1413 C C . VAL A 1 184 ? 46.324 -18.456 -26.815 1.00 57.62 184 VAL A C 1
ATOM 1415 O O . VAL A 1 184 ? 46.443 -19.331 -25.959 1.00 57.62 184 VAL A O 1
ATOM 1418 N N . ALA A 1 185 ? 46.586 -18.701 -28.100 1.00 54.69 185 ALA A N 1
ATOM 1419 C CA . ALA A 1 185 ? 47.191 -19.947 -28.569 1.00 54.69 185 ALA A CA 1
ATOM 1420 C C . ALA A 1 185 ? 48.276 -19.721 -29.637 1.00 54.69 185 ALA A C 1
ATOM 1422 O O . ALA A 1 185 ? 48.322 -20.446 -30.623 1.00 54.69 185 ALA A O 1
ATOM 1423 N N . ALA A 1 186 ? 49.167 -18.742 -29.450 1.00 53.34 186 ALA A N 1
ATOM 1424 C CA . ALA A 1 186 ? 50.465 -18.714 -30.135 1.00 53.34 186 ALA A CA 1
ATOM 1425 C C . ALA A 1 186 ? 51.434 -17.697 -29.502 1.00 53.34 186 ALA A C 1
ATOM 1427 O O . ALA A 1 186 ? 51.464 -16.542 -29.920 1.00 53.34 186 ALA A O 1
ATOM 1428 N N . ALA A 1 187 ? 52.242 -18.134 -28.529 1.00 46.34 187 ALA A N 1
ATOM 1429 C CA . ALA A 1 187 ? 53.620 -17.665 -28.300 1.00 46.34 187 ALA A CA 1
ATOM 1430 C C . ALA A 1 187 ? 54.307 -18.517 -27.225 1.00 46.34 187 ALA A C 1
ATOM 1432 O O . ALA A 1 187 ? 53.787 -18.561 -26.088 1.00 46.34 187 ALA A O 1
#

Nearest PDB structures (foldseek):
  7unu-assembly1_H  TM=4.692E-01  e=2.285E-08  Pseudomonas aeruginosa PAO1
  7xam-assembly1_H  TM=4.795E-01  e=2.336E-07  Mycolicibacterium smegmatis MC2 155
  8oir-assembly1_BO  TM=4.362E-01  e=3.226E-07  Homo sapiens
  8oiq-assembly1_BO  TM=4.527E-01  e=1.621E-06  Sus scrofa
  7pd3-assembly1_C  TM=8.056E-01  e=9.277E-03  Homo sapiens

Secondary structure (DSSP, 8-state):
--S-BTTTB-TT------TTHIIIIITTTTS-----HHHHHHHHHHHHHHHHHHHHHHHHHHHHHHHHHHHHHHHHHHHHHSS-EEEEEPBPS-----SS--TTTSSSPEEEEEEEHHHHHHHHHHHH-----GGGB--TTSEEEE-EEEEEEBSS--TTS---EEEEEEEEPPP------S--S--

Sequence (187 aa):
MREDSVNLGAAGKCVRVKAGYARNHLIPSRLAVLATPANRAVYERKQDEGAVDTQATREAEAALQASRKAHQLEIVMKRLLTGAVVLQRELAPDLEPPTMWNEKERLLTKLLHPVTRAEICAAITKQKRVHVAEGLLEVEGGVVRETGDFLIPLRMVDPEGKKPGFMLSILPIQPIDADADDDVAAA

Solvent-accessible surface area (backbone atoms only — not comparable to full-atom values): 11228 Å² total; per-residue (Å²): 48,67,47,73,36,100,90,76,44,59,46,71,46,89,73,93,73,63,89,63,47,53,71,73,49,28,43,79,68,60,41,34,73,73,93,42,74,70,53,48,58,53,50,52,53,55,49,52,55,51,53,53,54,53,48,55,51,49,49,52,50,51,52,50,51,51,51,52,51,52,54,51,50,51,56,50,48,54,48,54,53,58,59,69,46,80,45,77,42,57,64,42,85,81,72,78,77,69,96,59,91,50,79,76,61,70,53,54,42,52,37,60,64,65,46,40,49,65,56,53,35,50,47,38,33,72,74,59,72,41,90,60,63,62,85,36,55,54,56,72,93,58,44,47,46,54,33,41,80,41,79,41,35,36,73,53,69,44,99,85,72,46,63,54,53,31,41,37,36,36,40,72,61,74,80,77,83,86,84,82,86,89,84,89,85,86,134

Foldseek 3Di:
DCQADPVFGHHPDDGDDDPPCCVPPCVVVVNDDPPDPVVNVVVVVVVVVVVVVVVVVVVVVVVVVVVVVVVVVVVLLCLQAPAEQEAEAAADPDDDDPPDPPVVVVQFGFTPDWAALVNVQVSCCVPSVHHDDSQQWDDVVRTHGTAAKDWIWTPDADPVRDTRTHIYGYHYDDPDPPPDPDPPPDD